Protein AF-A0A821IVZ1-F1 (afdb_monomer)

Sequence (179 aa):
YGRLHLAGSRVIICALIRDRETQVPRIRRQIEEITRLFADYVIVIVENDSRDRTRQELISWAQDEKVAGRIHVIGCGHIVNDDRPCNLSMAPTAPNHRPDMSRIEKMVILRNIYMEYIEHNSQLANFDYVIVQDFDLRTYTYTDGLLSTGFHFDNDPTVDAICANGMNYDLFFGSTKYF

Mean predicted aligned error: 5.26 Å

pLDDT: mean 89.34, std 9.14, range [59.16, 98.62]

Organism: NCBI:txid392032

Solvent-accessible surface area (backbone atoms only — not comparable to full-atom values): 10530 Å² total; per-residue (Å²): 108,16,50,58,51,39,32,67,29,29,37,35,39,37,27,46,40,58,64,40,42,93,46,47,72,58,50,51,55,56,49,61,58,55,50,70,54,32,64,39,64,38,37,40,34,35,45,58,54,41,86,55,59,28,61,53,56,52,38,55,52,28,62,33,83,93,41,51,88,33,43,40,41,37,58,38,76,96,47,72,52,54,77,66,87,46,70,68,84,68,82,77,81,67,89,66,90,61,95,46,69,70,60,53,52,51,51,51,56,54,53,44,54,57,50,54,51,45,75,73,30,77,89,54,69,80,50,74,44,76,45,83,51,61,68,79,63,98,72,81,80,62,60,69,64,60,30,46,52,27,36,53,50,75,74,33,87,83,58,88,79,86,87,82,73,48,77,46,75,40,82,89,76,76,43,76,45,77,88

Nearest PDB structures (foldseek):
  6yv9-assembly1_A  TM=6.910E-01  e=1.505E-02  Pyrobaculum calidifontis JCM 11548
  3kia-assembly1_C  TM=6.333E-01  e=4.277E-01  synthetic construct
  3zr4-assembly2_C  TM=4.515E-01  e=7.157E-01  Thermotoga maritima
  3kia-assembly1_A  TM=2.742E-01  e=2.396E-01  synthetic construct
  7spa-assembly1_A  TM=5.227E-01  e=4.340E+00  Paramecium bursaria Chlorella virus CZ-2

InterPro domains:
  IPR021047 Mannosyltransferase 1, CMT1 [PF11735] (10-147)

Radius of gyration: 16.94 Å; Cα contacts (8 Å, |Δi|>4): 256; chains: 1; bounding box: 41×38×43 Å

Foldseek 3Di:
DLLVLQQAFEEEEEAEDAQQQVLLVVLLVQVVVLQNSHPHAAYEYEYDQHPDCNLVSLLVSCCPPVCPPRYFYDNADPDTSDNDGRDPVQDDDDPPPDDDPSVVVVVVVRRVRVVVVLVPDPVNVPGDYYHYDYSVDPD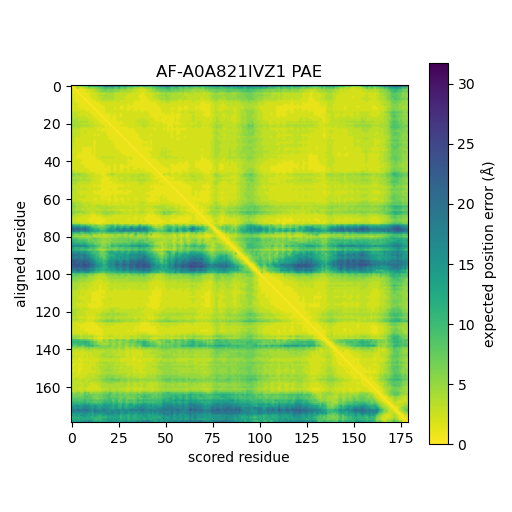HDPSVVVSNVSVVCVVDVPDPDDDDWDWDQDPVVRDIDID

Structure (mmCIF, N/CA/C/O backbone):
data_AF-A0A821IVZ1-F1
#
_entry.id   AF-A0A821IVZ1-F1
#
loop_
_atom_site.group_PDB
_atom_site.id
_atom_site.type_symbol
_atom_site.label_atom_id
_atom_site.label_alt_id
_atom_site.label_comp_id
_atom_site.label_asym_id
_atom_site.label_entity_id
_atom_site.label_seq_id
_atom_site.pdbx_PDB_ins_code
_atom_site.Cartn_x
_atom_site.Cartn_y
_atom_site.Cartn_z
_atom_site.occupancy
_atom_site.B_iso_or_equiv
_atom_site.auth_seq_id
_atom_site.auth_comp_id
_atom_site.auth_asym_id
_atom_site.auth_atom_id
_atom_site.pdbx_PDB_model_num
ATOM 1 N N . TYR A 1 1 ? -21.304 -7.588 12.144 1.00 69.75 1 TYR A N 1
ATOM 2 C CA . TYR A 1 1 ? -20.185 -7.696 13.095 1.00 69.75 1 TYR A CA 1
ATOM 3 C C . TYR A 1 1 ? -18.864 -7.371 12.405 1.00 69.75 1 TYR A C 1
ATOM 5 O O . TYR A 1 1 ? -18.449 -6.231 12.537 1.00 69.75 1 TYR A O 1
ATOM 13 N N . GLY A 1 2 ? -18.319 -8.216 11.516 1.00 85.75 2 GLY A N 1
ATOM 14 C CA . GLY A 1 2 ? -17.025 -7.946 10.852 1.00 85.75 2 GLY A CA 1
ATOM 15 C C . GLY A 1 2 ? -16.864 -6.601 10.124 1.00 85.75 2 GLY A C 1
ATOM 16 O O . GLY A 1 2 ? -15.864 -5.919 10.315 1.00 85.75 2 GLY A O 1
ATOM 17 N N . ARG A 1 3 ? -17.881 -6.155 9.366 1.00 90.00 3 ARG A N 1
ATOM 18 C CA . ARG A 1 3 ? -17.834 -4.840 8.692 1.00 90.00 3 ARG A CA 1
ATOM 19 C C . ARG A 1 3 ? -17.714 -3.669 9.669 1.00 90.00 3 ARG A C 1
ATOM 21 O O . ARG A 1 3 ? -17.032 -2.707 9.359 1.00 90.00 3 ARG A O 1
ATOM 28 N N . LEU A 1 4 ? -18.407 -3.737 10.811 1.00 92.19 4 LEU A N 1
ATOM 29 C CA . LEU A 1 4 ? -18.372 -2.679 11.828 1.00 92.19 4 LEU A CA 1
ATOM 30 C C . LEU A 1 4 ? -17.015 -2.652 12.530 1.00 92.19 4 LEU A C 1
ATOM 32 O O . LEU A 1 4 ? -16.487 -1.574 12.768 1.00 92.19 4 LEU A O 1
ATOM 36 N N . HIS A 1 5 ? -16.454 -3.835 12.797 1.00 94.19 5 HIS A N 1
ATOM 37 C CA . HIS A 1 5 ? -15.119 -3.990 13.366 1.00 94.19 5 HIS A CA 1
ATOM 38 C C . HIS A 1 5 ? -14.056 -3.303 12.502 1.00 94.19 5 HIS A C 1
ATOM 40 O O . HIS A 1 5 ? -13.400 -2.367 12.956 1.00 94.19 5 HIS A O 1
ATOM 46 N N . LEU A 1 6 ? -13.959 -3.675 11.219 1.00 94.94 6 LEU A N 1
ATOM 47 C CA . LEU A 1 6 ? -12.990 -3.041 10.320 1.00 94.94 6 LEU A CA 1
ATOM 48 C C . LEU A 1 6 ? -13.303 -1.566 10.051 1.00 94.94 6 LEU A C 1
ATOM 50 O O . LEU A 1 6 ? -12.375 -0.769 9.989 1.00 94.94 6 LEU A O 1
ATOM 54 N N . ALA A 1 7 ? -14.575 -1.168 9.975 1.00 95.00 7 ALA A N 1
ATOM 55 C CA . ALA A 1 7 ? -14.923 0.245 9.814 1.00 95.00 7 ALA A CA 1
ATOM 56 C C . ALA A 1 7 ? -14.467 1.126 10.986 1.00 95.00 7 ALA A C 1
ATOM 58 O O . ALA A 1 7 ? -14.144 2.292 10.779 1.00 95.00 7 ALA A O 1
ATOM 59 N N . GLY A 1 8 ? -14.418 0.577 12.203 1.00 96.06 8 GLY A N 1
ATOM 60 C CA . GLY A 1 8 ? -13.883 1.255 13.385 1.00 96.06 8 GLY A CA 1
ATOM 61 C C . GLY A 1 8 ? -12.361 1.173 13.536 1.00 96.06 8 GLY A C 1
ATOM 62 O O . GLY A 1 8 ? -11.822 1.787 14.453 1.00 96.06 8 GLY A O 1
ATOM 63 N N . SER A 1 9 ? -11.675 0.426 12.669 1.00 97.31 9 SER A N 1
ATOM 64 C CA . SER A 1 9 ? -10.240 0.151 12.782 1.00 97.31 9 SER A CA 1
ATOM 65 C C . SER A 1 9 ? -9.394 1.180 12.033 1.00 97.31 9 SER A C 1
ATOM 67 O O . SER A 1 9 ? -9.844 1.802 11.066 1.00 97.31 9 SER A O 1
ATOM 69 N N . ARG A 1 10 ? -8.138 1.324 12.450 1.00 98.25 10 ARG A N 1
ATOM 70 C CA . ARG A 1 10 ? -7.104 2.130 11.796 1.00 98.25 10 ARG A CA 1
ATOM 71 C C . ARG A 1 10 ? -6.157 1.207 11.047 1.00 98.25 10 ARG A C 1
ATOM 73 O O . ARG A 1 10 ? -5.613 0.274 11.638 1.00 98.25 10 ARG A O 1
ATOM 80 N N . VAL A 1 11 ? -5.934 1.458 9.759 1.00 98.25 11 VAL A N 1
ATOM 81 C CA . VAL A 1 11 ? -5.169 0.530 8.903 1.00 98.25 11 VAL A CA 1
ATOM 82 C C . VAL A 1 11 ? -3.950 1.157 8.231 1.00 98.25 11 VAL A C 1
ATOM 84 O O . VAL A 1 11 ? -3.988 2.300 7.778 1.00 98.25 11 VAL A O 1
ATOM 87 N N . ILE A 1 12 ? -2.865 0.391 8.133 1.00 98.62 12 ILE A N 1
ATOM 88 C CA . ILE A 1 12 ? -1.713 0.730 7.292 1.00 98.62 12 ILE A CA 1
ATOM 89 C C . ILE A 1 12 ? -1.835 -0.060 5.992 1.00 98.62 12 ILE A C 1
ATOM 91 O O . ILE A 1 12 ? -1.873 -1.287 6.014 1.00 98.62 12 ILE A O 1
ATOM 95 N N . ILE A 1 13 ? -1.890 0.623 4.853 1.00 98.00 13 ILE A N 1
ATOM 96 C CA . ILE A 1 13 ? -1.893 -0.020 3.536 1.00 98.00 13 ILE A CA 1
ATOM 97 C C . ILE A 1 13 ? -0.462 -0.038 3.007 1.00 98.00 13 ILE A C 1
ATOM 99 O O . ILE A 1 13 ? 0.093 1.012 2.688 1.00 98.00 13 ILE A O 1
ATOM 103 N N . CYS A 1 14 ? 0.121 -1.225 2.894 1.00 97.81 14 CYS A N 1
ATOM 104 C CA . CYS A 1 14 ? 1.466 -1.441 2.379 1.00 97.81 14 CYS A CA 1
ATOM 105 C C . CYS A 1 14 ? 1.423 -1.872 0.918 1.00 97.81 14 CYS A C 1
ATOM 107 O O . CYS A 1 14 ? 0.690 -2.798 0.557 1.00 97.81 14 CYS A O 1
ATOM 109 N 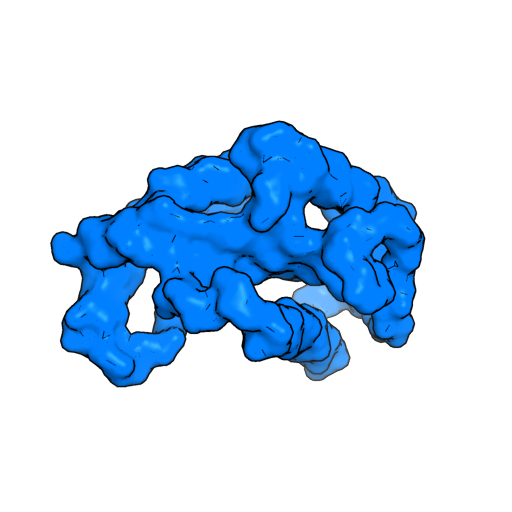N . ALA A 1 15 ? 2.253 -1.244 0.092 1.00 96.25 15 ALA A N 1
ATOM 110 C CA . ALA A 1 15 ? 2.321 -1.547 -1.326 1.00 96.25 15 ALA A CA 1
ATOM 111 C C . ALA A 1 15 ? 3.748 -1.515 -1.861 1.00 96.25 15 ALA A C 1
ATOM 113 O O . ALA A 1 15 ? 4.561 -0.673 -1.475 1.00 96.25 15 ALA A O 1
ATOM 114 N N . LEU A 1 16 ? 4.022 -2.397 -2.818 1.00 95.19 16 LEU A N 1
ATOM 115 C CA . LEU A 1 16 ? 5.196 -2.320 -3.678 1.00 95.19 16 LEU A CA 1
ATOM 116 C C . LEU A 1 16 ? 4.806 -1.778 -5.053 1.00 95.19 16 LEU A C 1
ATOM 118 O O . LEU A 1 16 ? 3.737 -2.103 -5.581 1.00 95.19 16 LEU A O 1
ATOM 122 N N . ILE A 1 17 ? 5.683 -0.982 -5.664 1.00 94.00 17 ILE A N 1
ATOM 123 C CA . ILE A 1 17 ? 5.464 -0.457 -7.015 1.00 94.00 17 ILE A CA 1
ATOM 124 C C . ILE A 1 17 ? 6.780 -0.233 -7.767 1.00 94.00 17 ILE A C 1
ATOM 126 O O . ILE A 1 17 ? 7.800 0.127 -7.182 1.00 94.00 17 ILE A O 1
ATOM 130 N N . ARG A 1 18 ? 6.754 -0.472 -9.083 1.00 92.44 18 ARG A N 1
ATOM 131 C CA . ARG A 1 18 ? 7.885 -0.257 -9.993 1.00 92.44 18 ARG A CA 1
ATOM 132 C C . ARG A 1 18 ? 7.423 -0.080 -11.434 1.00 92.44 18 ARG A C 1
ATOM 134 O O . ARG A 1 18 ? 6.715 -0.953 -11.935 1.00 92.44 18 ARG A O 1
ATOM 141 N N . ASP A 1 19 ? 7.895 0.960 -12.118 1.00 93.00 19 ASP A N 1
ATOM 142 C CA . ASP A 1 19 ? 7.659 1.178 -13.558 1.00 93.00 19 ASP A CA 1
ATOM 143 C C . ASP A 1 19 ? 6.150 1.181 -13.922 1.00 93.00 19 ASP A C 1
ATOM 145 O O . ASP A 1 19 ? 5.671 0.450 -14.803 1.00 93.00 19 ASP A O 1
ATOM 149 N N . ARG A 1 20 ? 5.361 1.942 -13.153 1.00 94.12 20 ARG A N 1
ATOM 150 C CA . ARG A 1 20 ? 3.895 2.032 -13.207 1.00 94.12 20 ARG A CA 1
ATOM 151 C C . ARG A 1 20 ? 3.359 3.463 -13.360 1.00 94.12 20 ARG A C 1
ATOM 153 O O . ARG A 1 20 ? 2.192 3.664 -13.031 1.00 94.12 20 ARG A O 1
ATOM 160 N N . GLU A 1 21 ? 4.109 4.417 -13.916 1.00 94.94 21 GLU A N 1
ATOM 161 C CA . GLU A 1 21 ? 3.717 5.841 -14.043 1.00 94.94 21 GLU A CA 1
ATOM 162 C C . GLU A 1 21 ? 2.264 6.001 -14.523 1.00 94.94 21 GLU A C 1
ATOM 164 O O . GLU A 1 21 ? 1.413 6.570 -13.844 1.00 94.94 21 GLU A O 1
ATOM 169 N N . THR A 1 22 ? 1.940 5.376 -15.656 1.00 94.44 22 THR A N 1
ATOM 170 C CA . THR A 1 22 ? 0.608 5.449 -16.286 1.00 94.44 22 THR A CA 1
ATOM 171 C C . THR A 1 22 ? -0.528 4.840 -15.456 1.00 94.44 22 THR A C 1
ATOM 173 O O . THR A 1 22 ? -1.702 5.074 -15.746 1.00 94.44 22 THR A O 1
ATOM 176 N N . GLN A 1 23 ? -0.214 4.035 -14.441 1.00 94.19 23 GLN A N 1
ATOM 177 C CA . GLN A 1 23 ? -1.196 3.361 -13.593 1.00 94.19 23 GLN A CA 1
ATOM 178 C C . GLN A 1 23 ? -1.438 4.093 -12.272 1.00 94.19 23 GLN A C 1
ATOM 180 O O . GLN A 1 23 ? -2.493 3.862 -11.674 1.00 94.19 23 GLN A O 1
ATOM 185 N N . VAL A 1 24 ? -0.536 4.987 -11.844 1.00 95.06 24 VAL A N 1
ATOM 186 C CA . VAL A 1 24 ? -0.649 5.721 -10.570 1.00 95.06 24 VAL A CA 1
ATOM 187 C C . VAL A 1 24 ? -2.008 6.425 -10.422 1.00 95.06 24 VAL A C 1
ATOM 189 O O . VAL A 1 24 ? -2.649 6.215 -9.393 1.00 95.06 24 VAL A O 1
ATOM 192 N N . PRO A 1 25 ? -2.568 7.123 -11.435 1.00 94.25 25 PRO A N 1
ATOM 193 C CA . PRO A 1 25 ? -3.888 7.752 -11.297 1.00 94.25 25 PRO A CA 1
ATOM 194 C C . PRO A 1 25 ? -5.037 6.760 -11.053 1.00 94.25 25 PRO A C 1
ATOM 196 O O . PRO A 1 25 ? -6.016 7.070 -10.371 1.00 94.25 25 PRO A O 1
ATOM 199 N N . ARG A 1 26 ? -4.955 5.548 -11.618 1.00 93.19 26 ARG A N 1
ATOM 200 C CA . ARG A 1 26 ? -5.954 4.494 -11.381 1.00 93.19 26 ARG A CA 1
ATOM 201 C C . ARG A 1 26 ? -5.807 3.920 -9.974 1.00 93.19 26 ARG A C 1
ATOM 203 O O . ARG A 1 26 ? -6.815 3.780 -9.291 1.00 93.19 26 ARG A O 1
ATOM 210 N N . ILE A 1 27 ? -4.574 3.617 -9.572 1.00 94.62 27 ILE A N 1
ATOM 211 C CA . ILE A 1 27 ? -4.236 3.100 -8.240 1.00 94.62 27 ILE A CA 1
ATOM 212 C C . ILE A 1 27 ? -4.713 4.081 -7.171 1.00 94.62 27 ILE A C 1
ATOM 214 O O . ILE A 1 27 ? -5.459 3.689 -6.282 1.00 94.62 27 ILE A O 1
ATOM 218 N N . ARG A 1 28 ? -4.386 5.368 -7.326 1.00 94.56 28 ARG A N 1
ATOM 219 C CA . ARG A 1 28 ? -4.837 6.454 -6.455 1.00 94.56 28 ARG A CA 1
ATOM 220 C C . ARG A 1 28 ? -6.345 6.407 -6.209 1.00 94.56 28 ARG A C 1
ATOM 222 O O . ARG A 1 28 ? -6.766 6.343 -5.061 1.00 94.56 28 ARG A O 1
ATOM 229 N N . ARG A 1 29 ? -7.156 6.381 -7.274 1.00 93.25 29 ARG A N 1
ATOM 230 C CA . ARG A 1 29 ? -8.626 6.333 -7.149 1.00 93.25 29 ARG A CA 1
ATOM 231 C C . ARG A 1 29 ? -9.105 5.102 -6.381 1.00 93.25 29 ARG A C 1
ATOM 233 O O . ARG A 1 29 ? -9.917 5.234 -5.477 1.00 93.25 29 ARG A O 1
ATOM 240 N N . GLN A 1 30 ? -8.577 3.928 -6.720 1.00 93.06 30 GLN A N 1
ATOM 241 C CA . GLN A 1 30 ? -8.956 2.673 -6.070 1.00 93.06 30 GLN A CA 1
ATOM 242 C C . GLN A 1 30 ? -8.594 2.663 -4.579 1.00 93.06 30 GLN A C 1
ATOM 244 O O . GLN A 1 30 ? -9.394 2.241 -3.749 1.00 93.06 30 GLN A O 1
ATOM 249 N N . ILE A 1 31 ? -7.396 3.126 -4.230 1.00 94.75 31 ILE A N 1
ATOM 250 C CA . ILE A 1 31 ? -6.930 3.131 -2.843 1.00 94.75 31 ILE A CA 1
ATOM 251 C C . ILE A 1 31 ? -7.674 4.185 -2.025 1.00 94.75 31 ILE A C 1
ATOM 253 O O . ILE A 1 31 ? -8.093 3.881 -0.915 1.00 94.75 31 ILE A O 1
ATOM 257 N N . GLU A 1 32 ? -7.937 5.372 -2.575 1.00 94.12 32 GLU A N 1
ATOM 258 C CA . GLU A 1 32 ? -8.756 6.392 -1.904 1.00 94.12 32 GLU A CA 1
ATOM 259 C C . GLU A 1 32 ? -10.210 5.941 -1.663 1.00 94.12 32 GLU A C 1
ATOM 261 O O . GLU A 1 32 ? -10.853 6.418 -0.730 1.00 94.12 32 GLU A O 1
ATOM 266 N N . GLU A 1 33 ? -10.760 5.039 -2.481 1.00 94.06 33 GLU A N 1
ATOM 267 C CA . GLU A 1 33 ? -12.063 4.414 -2.210 1.00 94.06 33 GLU A CA 1
ATOM 268 C C . GLU A 1 33 ? -11.981 3.410 -1.056 1.00 94.06 33 GLU A C 1
ATOM 270 O O . GLU A 1 33 ? -12.864 3.386 -0.199 1.00 94.06 33 GLU A O 1
ATOM 275 N N . ILE A 1 34 ? -10.910 2.615 -1.007 1.00 95.00 34 ILE A N 1
ATOM 276 C CA . ILE A 1 34 ? -10.676 1.623 0.049 1.00 95.00 34 ILE A CA 1
ATOM 277 C C . ILE A 1 34 ? -10.429 2.305 1.398 1.00 95.00 34 ILE A C 1
ATOM 279 O O . ILE A 1 34 ? -10.974 1.865 2.407 1.00 95.00 34 ILE A O 1
ATOM 283 N N . THR A 1 35 ? -9.656 3.391 1.444 1.00 96.06 35 THR A N 1
ATOM 284 C CA . THR A 1 35 ? -9.319 4.068 2.708 1.00 96.06 35 THR A CA 1
ATOM 285 C C . THR A 1 35 ? -10.533 4.674 3.407 1.00 96.06 35 THR A C 1
ATOM 287 O O . THR A 1 35 ? -10.553 4.754 4.631 1.00 96.06 35 THR A O 1
ATOM 290 N N . ARG A 1 36 ? -11.586 5.031 2.660 1.00 95.94 36 ARG A N 1
ATOM 291 C CA . ARG A 1 36 ? -12.861 5.530 3.214 1.00 95.94 36 ARG A CA 1
ATOM 292 C C . ARG A 1 36 ? -13.643 4.484 4.004 1.00 95.94 36 ARG A C 1
ATOM 294 O O . ARG A 1 36 ? -14.648 4.825 4.620 1.00 95.94 36 ARG A O 1
ATOM 301 N N . LEU A 1 37 ? -13.232 3.221 3.941 1.00 96.56 37 LEU A N 1
ATOM 302 C CA . LEU A 1 37 ? -13.892 2.128 4.643 1.00 96.56 37 LEU A CA 1
ATOM 303 C C . LEU A 1 37 ? -13.434 1.986 6.098 1.00 96.56 37 LEU A C 1
ATOM 305 O O . LEU A 1 37 ? -14.016 1.166 6.795 1.00 96.56 37 LEU A O 1
ATOM 309 N N . PHE A 1 38 ? -12.420 2.740 6.532 1.00 97.62 38 PHE A N 1
ATOM 310 C CA . PHE A 1 38 ? -11.760 2.615 7.836 1.00 97.62 38 PHE A CA 1
ATOM 311 C C . PHE A 1 38 ? -11.840 3.926 8.627 1.00 97.62 38 PHE A C 1
ATOM 313 O O . PHE A 1 38 ? -12.056 4.995 8.051 1.00 97.62 38 PHE A O 1
ATOM 320 N N . ALA A 1 39 ? -11.641 3.856 9.945 1.00 97.44 39 ALA A N 1
ATOM 321 C CA . ALA A 1 39 ? -11.694 5.026 10.821 1.00 97.44 39 ALA A CA 1
ATOM 322 C C . ALA A 1 39 ? -10.489 5.956 10.619 1.00 97.44 39 ALA A C 1
ATOM 324 O O . ALA A 1 39 ? -10.623 7.177 10.693 1.00 97.44 39 ALA A O 1
ATOM 325 N N . ASP A 1 40 ? -9.319 5.375 10.351 1.00 97.81 40 ASP A N 1
ATOM 326 C CA . ASP A 1 40 ? -8.104 6.102 9.998 1.00 97.81 40 ASP A CA 1
ATOM 327 C C . ASP A 1 40 ? -7.217 5.254 9.083 1.00 97.81 40 ASP A C 1
ATOM 329 O O . ASP A 1 40 ? -7.334 4.025 9.037 1.00 97.81 40 ASP A O 1
ATOM 333 N N . TYR A 1 41 ? -6.315 5.907 8.355 1.00 98.25 41 TYR A N 1
ATOM 334 C CA . TYR A 1 41 ? -5.407 5.216 7.449 1.00 98.25 41 TYR A CA 1
ATOM 335 C C . TYR A 1 41 ? -4.076 5.942 7.250 1.00 98.25 41 TYR A C 1
ATOM 337 O O . TYR A 1 41 ? -4.007 7.177 7.235 1.00 98.25 41 TYR A O 1
ATOM 345 N N . VAL A 1 42 ? -3.043 5.144 6.984 1.00 98.38 42 VAL A N 1
ATOM 346 C CA . VAL A 1 42 ? -1.776 5.570 6.378 1.00 98.38 42 VAL A CA 1
ATOM 347 C C . VAL A 1 42 ? -1.438 4.611 5.240 1.00 98.38 42 VAL A C 1
ATOM 349 O O . VAL A 1 42 ? -1.709 3.416 5.317 1.00 98.38 42 VAL A O 1
ATOM 352 N N . ILE A 1 43 ? -0.853 5.127 4.166 1.00 98.31 43 ILE A N 1
ATOM 353 C CA . ILE A 1 43 ? -0.390 4.343 3.023 1.00 98.31 43 ILE A CA 1
ATOM 354 C C . ILE A 1 43 ? 1.140 4.378 3.018 1.00 98.31 43 ILE A C 1
ATOM 356 O O . ILE A 1 43 ? 1.731 5.453 2.953 1.00 98.31 43 ILE A O 1
ATOM 360 N N . VAL A 1 44 ? 1.784 3.215 3.061 1.00 97.88 44 VAL A N 1
ATOM 361 C CA . VAL A 1 44 ? 3.242 3.063 2.970 1.00 97.88 44 VAL A CA 1
ATOM 362 C C . VAL A 1 44 ? 3.580 2.377 1.651 1.00 97.88 44 VAL A C 1
ATOM 364 O O . VAL A 1 44 ? 3.188 1.237 1.403 1.00 97.88 44 VAL A O 1
ATOM 367 N N . ILE A 1 45 ? 4.303 3.079 0.784 1.00 97.00 45 ILE A N 1
ATOM 368 C CA . ILE A 1 45 ? 4.609 2.630 -0.575 1.00 97.00 45 ILE A CA 1
ATOM 369 C C . ILE A 1 45 ? 6.117 2.487 -0.706 1.00 97.00 45 ILE A C 1
ATOM 371 O O . ILE A 1 45 ? 6.841 3.477 -0.632 1.00 97.00 45 ILE A O 1
ATOM 375 N N . VAL A 1 46 ? 6.595 1.272 -0.947 1.00 95.56 46 VAL A N 1
ATOM 376 C CA . VAL A 1 46 ? 7.987 1.040 -1.341 1.00 95.56 46 VAL A CA 1
ATOM 377 C C . VAL A 1 46 ? 8.056 1.121 -2.859 1.00 95.56 46 VAL A C 1
ATOM 379 O O . VAL A 1 46 ? 7.535 0.263 -3.578 1.00 95.56 46 VAL A O 1
ATOM 382 N N . GLU A 1 47 ? 8.705 2.169 -3.349 1.00 93.62 47 GLU A N 1
ATOM 383 C CA . GLU A 1 47 ? 9.031 2.309 -4.762 1.00 93.62 47 GLU A CA 1
ATOM 384 C C . GLU A 1 47 ? 10.388 1.634 -5.033 1.00 93.62 47 GLU A C 1
ATOM 386 O O . GLU A 1 47 ? 11.327 1.781 -4.254 1.00 93.62 47 GLU A O 1
ATOM 391 N N . ASN A 1 48 ? 10.466 0.820 -6.089 1.00 91.00 48 ASN A N 1
ATOM 392 C CA . ASN A 1 48 ? 11.589 -0.084 -6.354 1.00 91.00 48 ASN A CA 1
ATOM 393 C C . ASN A 1 48 ? 12.274 0.205 -7.696 1.00 91.00 48 ASN A C 1
ATOM 395 O O . ASN A 1 48 ? 12.021 -0.488 -8.688 1.00 91.00 48 ASN A O 1
ATOM 399 N N . ASP A 1 49 ? 13.209 1.152 -7.702 1.00 90.12 49 ASP A N 1
ATOM 400 C CA . ASP A 1 49 ? 14.113 1.422 -8.828 1.00 90.12 49 ASP A CA 1
ATOM 401 C C . ASP A 1 49 ? 13.385 1.659 -10.162 1.00 90.12 49 ASP A C 1
ATOM 403 O O . ASP A 1 49 ? 13.782 1.122 -11.209 1.00 90.12 49 ASP A O 1
ATOM 407 N N . SER A 1 50 ? 12.293 2.425 -10.126 1.00 90.44 50 SER A N 1
ATOM 408 C CA . SER A 1 50 ? 11.552 2.814 -11.324 1.00 90.44 50 SER A CA 1
ATOM 409 C C . SER A 1 50 ? 12.420 3.679 -12.235 1.00 90.44 50 SER A C 1
ATOM 411 O O . SER A 1 50 ? 13.179 4.542 -11.793 1.00 90.44 50 SER A O 1
ATOM 413 N N . ARG A 1 51 ? 12.295 3.435 -13.536 1.00 90.94 51 ARG A N 1
ATOM 414 C CA . ARG A 1 51 ? 12.985 4.144 -14.619 1.00 90.94 51 ARG A CA 1
ATOM 415 C C . ARG A 1 51 ? 12.066 5.111 -15.365 1.00 90.94 51 ARG A C 1
ATOM 417 O O . ARG A 1 51 ? 12.547 5.874 -16.199 1.00 90.94 51 ARG A O 1
ATOM 424 N N . ASP A 1 52 ? 10.765 5.043 -15.102 1.00 92.69 52 ASP A N 1
ATOM 425 C CA . ASP A 1 52 ? 9.755 6.002 -15.551 1.00 92.69 52 ASP A CA 1
ATOM 426 C C . ASP A 1 52 ? 9.460 7.040 -14.448 1.00 92.69 52 ASP A C 1
ATOM 428 O O . ASP A 1 52 ? 10.169 7.103 -13.439 1.00 92.69 52 ASP A O 1
ATOM 432 N N . ARG A 1 53 ? 8.415 7.864 -14.611 1.00 94.31 53 ARG A N 1
ATOM 433 C CA . ARG A 1 53 ? 8.077 8.897 -13.615 1.00 94.31 53 ARG A CA 1
ATOM 434 C C . ARG A 1 53 ? 7.240 8.391 -12.436 1.00 94.31 53 ARG A C 1
ATOM 436 O O . ARG A 1 53 ? 6.623 9.195 -11.742 1.00 94.31 53 ARG A O 1
ATOM 443 N N . THR A 1 54 ? 7.202 7.076 -12.182 1.00 94.44 54 THR A N 1
ATOM 444 C CA . THR A 1 54 ? 6.415 6.485 -11.079 1.00 94.44 54 THR A CA 1
ATOM 445 C C . THR A 1 54 ? 6.670 7.192 -9.757 1.00 94.44 54 THR A C 1
ATOM 447 O O . THR A 1 54 ? 5.721 7.562 -9.072 1.00 94.44 54 THR A O 1
ATOM 450 N N . ARG A 1 55 ? 7.940 7.412 -9.403 1.00 93.81 55 ARG A N 1
ATOM 451 C CA . ARG A 1 55 ? 8.300 8.044 -8.134 1.00 93.81 55 ARG A CA 1
ATOM 452 C C . ARG A 1 55 ? 7.739 9.458 -8.032 1.00 93.81 55 ARG A C 1
ATOM 454 O O . ARG A 1 55 ? 7.094 9.779 -7.042 1.00 93.81 55 ARG A O 1
ATOM 461 N N . GLN A 1 56 ? 7.937 10.275 -9.062 1.00 94.12 56 GLN A N 1
ATOM 462 C CA . GLN A 1 56 ? 7.464 11.658 -9.096 1.00 94.12 56 GLN A CA 1
ATOM 463 C C . GLN A 1 56 ? 5.938 11.730 -8.971 1.00 94.12 56 GLN A C 1
ATOM 465 O O . GLN A 1 56 ? 5.430 12.546 -8.206 1.00 94.12 56 GLN A O 1
ATOM 470 N N . GLU A 1 57 ? 5.209 10.840 -9.649 1.00 95.88 57 GLU A N 1
ATOM 471 C CA . GLU A 1 57 ? 3.748 10.754 -9.535 1.00 95.88 57 GLU A CA 1
ATOM 472 C C . GLU A 1 57 ? 3.300 10.367 -8.113 1.00 95.88 57 GLU A C 1
ATOM 474 O O . GLU A 1 57 ? 2.331 10.922 -7.594 1.00 95.88 57 GLU A O 1
ATOM 479 N N . LEU A 1 58 ? 4.018 9.458 -7.445 1.00 95.62 58 LEU A N 1
ATOM 480 C CA . LEU A 1 58 ? 3.734 9.081 -6.055 1.00 95.62 58 LEU A CA 1
ATOM 481 C C . LEU A 1 58 ? 4.027 10.222 -5.074 1.00 95.62 58 LEU A C 1
ATOM 483 O O . LEU A 1 58 ? 3.234 10.445 -4.162 1.00 95.62 58 LEU A O 1
ATOM 487 N N . ILE A 1 59 ? 5.128 10.961 -5.260 1.00 94.94 59 ILE A N 1
ATOM 488 C CA . ILE A 1 59 ? 5.447 12.135 -4.431 1.00 94.94 59 ILE A CA 1
ATOM 489 C C . ILE A 1 59 ? 4.399 13.227 -4.630 1.00 94.94 59 ILE A C 1
ATOM 491 O O . ILE A 1 59 ? 3.894 13.776 -3.653 1.00 94.94 59 ILE A O 1
ATOM 495 N N . SER A 1 60 ? 4.017 13.499 -5.880 1.00 95.44 60 SER A N 1
ATOM 496 C CA . SER A 1 60 ? 2.950 14.452 -6.185 1.00 95.44 60 SER A CA 1
ATOM 497 C C . SER A 1 60 ? 1.632 14.042 -5.526 1.00 95.44 60 SER A C 1
ATOM 499 O O . SER A 1 60 ? 0.950 14.885 -4.947 1.00 95.44 60 SER A O 1
ATOM 501 N N . TRP A 1 61 ? 1.297 12.748 -5.537 1.00 96.81 61 TRP A N 1
ATOM 502 C CA . TRP A 1 61 ? 0.132 12.239 -4.817 1.00 96.81 61 TRP A CA 1
ATOM 503 C C . TRP A 1 61 ? 0.259 12.427 -3.299 1.00 96.81 61 TRP A C 1
ATOM 505 O O . TRP A 1 61 ? -0.690 12.891 -2.674 1.00 96.81 61 TRP A O 1
ATOM 515 N N . ALA A 1 62 ? 1.418 12.141 -2.705 1.00 96.31 62 ALA A N 1
ATOM 516 C CA . ALA A 1 62 ? 1.652 12.314 -1.270 1.00 96.31 62 ALA A CA 1
ATOM 517 C C . ALA A 1 62 ? 1.588 13.779 -0.797 1.00 96.31 62 ALA A C 1
ATOM 519 O O . ALA A 1 62 ? 1.355 14.035 0.386 1.00 96.31 62 ALA A O 1
ATOM 520 N N . GLN A 1 63 ? 1.787 14.731 -1.710 1.00 95.00 63 GLN A N 1
ATOM 521 C CA . GLN A 1 63 ? 1.697 16.173 -1.464 1.00 95.00 63 GLN A CA 1
ATOM 522 C C . GLN A 1 63 ? 0.293 16.750 -1.694 1.00 95.00 63 GLN A C 1
ATOM 524 O O . GLN A 1 63 ? 0.062 17.914 -1.370 1.00 95.00 63 GLN A O 1
ATOM 529 N N . ASP A 1 64 ? -0.646 15.974 -2.244 1.00 95.56 64 ASP A N 1
ATOM 530 C CA . ASP A 1 64 ? -2.020 16.429 -2.449 1.00 95.56 64 ASP A CA 1
ATOM 531 C C . ASP A 1 64 ? -2.674 16.768 -1.103 1.00 95.56 64 ASP A C 1
ATOM 533 O O . ASP A 1 64 ? -2.675 15.960 -0.172 1.00 95.56 64 ASP A O 1
ATOM 537 N N . GLU A 1 65 ? -3.258 17.963 -1.006 1.00 94.00 65 GLU A N 1
ATOM 538 C CA . GLU A 1 65 ? -3.821 18.517 0.231 1.00 94.00 65 GLU A CA 1
ATOM 539 C C . GLU A 1 65 ? -4.816 17.578 0.931 1.00 94.00 65 GLU A C 1
ATOM 541 O O . GLU A 1 65 ? -4.932 17.599 2.156 1.00 94.00 65 GLU A O 1
ATOM 546 N N . LYS A 1 66 ? -5.522 16.721 0.180 1.00 92.44 66 LYS A N 1
ATOM 547 C CA . LYS A 1 66 ? -6.526 15.795 0.733 1.00 92.44 66 LYS A CA 1
ATOM 548 C C . LYS A 1 66 ? -5.918 14.612 1.485 1.00 92.44 66 LYS A C 1
ATOM 550 O O . LYS A 1 66 ? -6.615 13.982 2.281 1.00 92.44 66 LYS A O 1
ATOM 555 N N . VAL A 1 67 ? -4.663 14.277 1.197 1.00 94.19 67 VAL A N 1
ATOM 556 C CA . VAL A 1 67 ? -3.962 13.094 1.726 1.00 94.19 67 VAL A CA 1
ATOM 557 C C . VAL A 1 67 ? -2.586 13.437 2.303 1.00 94.19 67 VAL A C 1
ATOM 559 O O . VAL A 1 67 ? -1.851 12.536 2.706 1.00 94.19 67 VAL A O 1
ATOM 562 N N . ALA A 1 68 ? -2.235 14.723 2.366 1.00 91.88 68 ALA A N 1
ATOM 563 C CA . ALA A 1 68 ? -0.969 15.200 2.899 1.00 91.88 68 ALA A CA 1
ATOM 564 C C . ALA A 1 68 ? -0.719 14.641 4.310 1.00 91.88 68 ALA A C 1
ATOM 566 O O 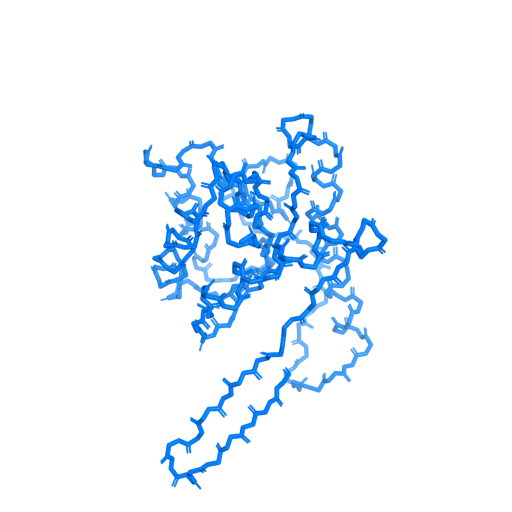. ALA A 1 68 ? -1.580 14.700 5.190 1.00 91.88 68 ALA A O 1
ATOM 567 N N . GLY A 1 69 ? 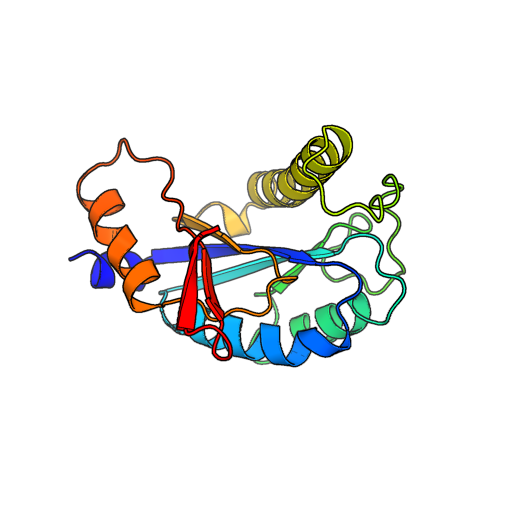0.463 14.054 4.508 1.00 93.44 69 GLY A N 1
ATOM 568 C CA . GLY A 1 69 ? 0.840 13.387 5.761 1.00 93.44 69 GLY A CA 1
ATOM 569 C C . GLY A 1 69 ? 0.255 11.982 5.959 1.00 93.44 69 GLY A C 1
ATOM 570 O O . GLY A 1 69 ? 0.518 11.371 6.988 1.00 93.44 69 GLY A O 1
ATOM 571 N N . ARG A 1 70 ? -0.513 11.450 4.997 1.00 96.69 70 ARG A N 1
ATOM 572 C CA . ARG A 1 70 ? -1.079 10.087 5.046 1.00 96.69 70 ARG A CA 1
ATOM 573 C C . ARG A 1 70 ? -0.399 9.105 4.102 1.00 96.69 70 ARG A C 1
ATOM 575 O O . ARG A 1 70 ? -0.705 7.919 4.155 1.00 96.69 70 ARG A O 1
ATOM 582 N N . ILE A 1 71 ? 0.485 9.578 3.225 1.00 97.44 71 ILE A N 1
ATOM 583 C CA . ILE A 1 71 ? 1.193 8.749 2.246 1.00 97.44 71 ILE A CA 1
ATOM 584 C C . ILE A 1 71 ? 2.691 8.869 2.484 1.00 97.44 71 ILE A C 1
ATOM 586 O O . ILE A 1 71 ? 3.248 9.968 2.462 1.00 97.44 71 ILE A O 1
ATOM 590 N N . HIS A 1 72 ? 3.332 7.726 2.706 1.00 96.62 72 HIS A N 1
ATOM 591 C CA . HIS A 1 72 ? 4.760 7.583 2.939 1.00 96.62 72 HIS A CA 1
ATOM 592 C C . HIS A 1 72 ? 5.373 6.778 1.792 1.00 96.62 72 HIS A C 1
ATOM 594 O O . HIS A 1 72 ? 5.305 5.550 1.763 1.00 96.62 72 HIS A O 1
ATOM 600 N N . VAL A 1 73 ? 5.975 7.475 0.835 1.00 95.62 73 VAL A N 1
ATOM 601 C CA . VAL A 1 73 ? 6.754 6.880 -0.250 1.00 95.62 73 VAL A CA 1
ATOM 602 C C . VAL A 1 73 ? 8.185 6.689 0.244 1.00 95.62 73 VAL A C 1
ATOM 604 O O . VAL A 1 73 ? 8.880 7.652 0.573 1.00 95.62 73 VAL A O 1
ATOM 607 N N . ILE A 1 74 ? 8.616 5.434 0.317 1.00 93.62 74 ILE A N 1
ATOM 608 C CA . ILE A 1 74 ? 9.909 5.002 0.851 1.00 93.62 74 ILE A CA 1
ATOM 609 C C . ILE A 1 74 ? 10.633 4.095 -0.157 1.00 93.62 74 ILE A C 1
ATOM 611 O O . ILE A 1 74 ? 10.238 3.986 -1.319 1.00 93.62 74 ILE A O 1
ATOM 615 N N . GLY A 1 75 ? 11.721 3.466 0.288 1.00 82.75 75 GLY A N 1
ATOM 616 C CA . GLY A 1 75 ? 12.531 2.553 -0.516 1.00 82.75 75 GLY A CA 1
ATOM 617 C C . GLY A 1 75 ? 13.740 3.216 -1.158 1.00 82.75 75 GLY A C 1
ATOM 618 O O . GLY A 1 75 ? 14.578 2.525 -1.695 1.00 82.75 75 GLY A O 1
ATOM 619 N N . CYS A 1 76 ? 13.903 4.537 -1.107 1.00 76.00 76 CYS A N 1
ATOM 620 C CA . CYS A 1 76 ? 14.984 5.185 -1.849 1.00 76.00 76 CYS A CA 1
ATOM 621 C C . CYS A 1 76 ? 15.548 6.357 -1.054 1.00 76.00 76 CYS A C 1
ATOM 623 O O . CYS A 1 76 ? 15.046 7.476 -1.126 1.00 76.00 76 CYS A O 1
ATOM 625 N N . GLY A 1 77 ? 16.576 6.066 -0.254 1.00 65.44 77 GLY A N 1
ATOM 626 C CA . GLY A 1 77 ? 17.132 6.987 0.734 1.00 65.44 77 GLY A CA 1
ATOM 627 C C . GLY A 1 77 ? 16.472 6.866 2.112 1.00 65.44 77 GLY A C 1
ATOM 628 O O . GLY A 1 77 ? 15.578 6.055 2.331 1.00 65.44 77 GLY A O 1
ATOM 629 N N . HIS A 1 78 ? 16.943 7.682 3.056 1.00 66.81 78 HIS A N 1
ATOM 630 C CA . HIS A 1 78 ? 16.452 7.705 4.442 1.00 66.81 78 HIS A CA 1
ATOM 631 C C . HIS A 1 78 ? 15.298 8.694 4.662 1.00 66.81 78 HIS A C 1
ATOM 633 O O . HIS A 1 78 ? 14.807 8.832 5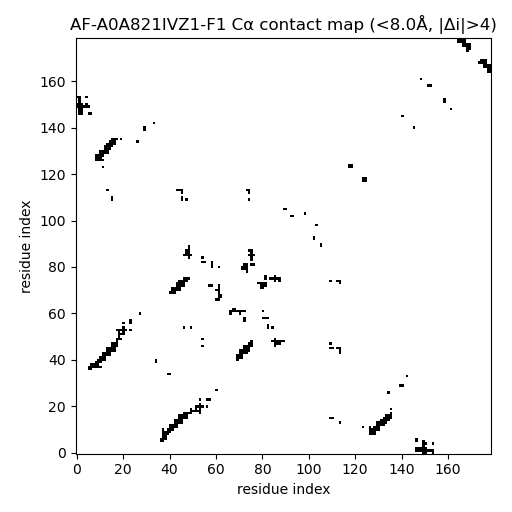.780 1.00 66.81 78 HIS A O 1
ATOM 639 N N . ILE A 1 79 ? 14.901 9.422 3.615 1.00 81.06 79 ILE A N 1
ATOM 640 C CA . ILE A 1 79 ? 13.911 10.493 3.690 1.00 81.06 79 ILE A CA 1
ATOM 641 C C . ILE A 1 79 ? 12.611 9.993 3.062 1.00 81.06 79 ILE A C 1
ATOM 643 O O . ILE A 1 79 ? 12.588 9.517 1.928 1.00 81.06 79 ILE A O 1
ATOM 647 N N . VAL A 1 80 ? 11.524 10.098 3.821 1.00 88.62 80 VAL A N 1
ATOM 648 C CA . VAL A 1 80 ? 10.170 9.793 3.351 1.00 88.62 80 VAL A CA 1
ATOM 649 C C . VAL A 1 80 ? 9.740 10.859 2.348 1.00 88.62 80 VAL A C 1
ATOM 651 O O . VAL A 1 80 ? 9.963 12.046 2.575 1.00 88.62 80 VAL A O 1
ATOM 654 N N . ASN A 1 81 ? 9.084 10.438 1.268 1.00 88.00 81 ASN A N 1
ATOM 655 C CA . ASN A 1 81 ? 8.582 11.310 0.205 1.00 88.00 81 ASN A CA 1
ATOM 656 C C . ASN A 1 81 ? 9.671 12.113 -0.531 1.00 88.00 81 ASN A C 1
ATOM 658 O O . ASN A 1 81 ? 9.434 13.222 -1.003 1.00 88.00 81 ASN A O 1
ATOM 662 N N . ASP A 1 82 ? 10.865 11.538 -0.638 1.00 85.81 82 ASP A N 1
ATOM 663 C CA . ASP A 1 82 ? 11.985 12.104 -1.385 1.00 85.81 82 ASP A CA 1
ATOM 664 C C . ASP A 1 82 ? 11.796 11.923 -2.900 1.00 85.81 82 ASP A C 1
ATOM 666 O O . ASP A 1 82 ? 11.508 10.816 -3.349 1.00 85.81 82 ASP A O 1
ATOM 670 N N . ASP A 1 83 ? 11.982 12.967 -3.704 1.00 83.00 83 ASP A N 1
ATOM 671 C CA . ASP A 1 83 ? 11.808 12.927 -5.163 1.00 83.00 83 ASP A CA 1
ATOM 672 C C . ASP A 1 83 ? 13.066 12.490 -5.934 1.00 83.00 83 ASP A C 1
ATOM 674 O O . ASP A 1 83 ? 13.016 12.307 -7.157 1.00 83.00 83 ASP A O 1
ATOM 678 N N . ARG A 1 84 ? 14.189 12.271 -5.238 1.00 83.69 84 ARG A N 1
ATOM 679 C CA . ARG A 1 84 ? 15.446 11.835 -5.855 1.00 83.69 84 ARG A CA 1
ATOM 680 C C . ARG A 1 84 ? 15.319 10.452 -6.504 1.00 83.69 84 ARG A C 1
ATOM 682 O O . ARG A 1 84 ? 14.568 9.609 -6.012 1.00 83.69 84 ARG A O 1
ATOM 689 N N . PRO A 1 85 ? 16.081 10.178 -7.584 1.00 74.44 85 PRO A N 1
ATOM 690 C CA . PRO A 1 85 ? 16.071 8.878 -8.246 1.00 74.44 85 PRO A CA 1
ATOM 691 C C . PRO A 1 85 ? 16.344 7.723 -7.284 1.00 74.44 85 PRO A C 1
ATOM 693 O O . PRO A 1 85 ? 17.233 7.803 -6.433 1.00 74.44 85 PRO A O 1
ATOM 696 N N . CYS A 1 86 ? 15.599 6.635 -7.465 1.00 78.94 86 CYS A N 1
ATOM 697 C CA . CYS A 1 86 ? 15.731 5.460 -6.628 1.00 78.94 86 CYS A CA 1
ATOM 698 C C . CYS A 1 86 ? 16.888 4.555 -7.030 1.00 78.94 86 CYS A C 1
ATOM 700 O O . CYS A 1 86 ? 17.088 4.287 -8.216 1.00 78.94 86 CYS A O 1
ATOM 702 N N . ASN A 1 87 ? 17.631 4.074 -6.030 1.00 83.06 87 ASN A N 1
ATOM 703 C CA . ASN A 1 87 ? 18.604 3.009 -6.216 1.00 83.06 87 ASN A CA 1
ATOM 704 C C . ASN A 1 87 ? 18.739 2.140 -4.955 1.00 83.06 87 ASN A C 1
ATOM 706 O O . ASN A 1 87 ? 19.594 2.379 -4.102 1.00 83.06 87 ASN A O 1
ATOM 710 N N . LEU A 1 88 ? 17.923 1.097 -4.877 1.00 83.81 88 LEU A N 1
ATOM 711 C CA . LEU A 1 88 ? 18.012 -0.002 -3.920 1.00 83.81 88 LEU A CA 1
ATOM 712 C C . LEU A 1 88 ? 19.082 -1.032 -4.300 1.00 83.81 88 LEU A C 1
ATOM 714 O O . LEU A 1 88 ? 19.327 -1.966 -3.541 1.00 83.81 88 LEU A O 1
ATOM 718 N N . SER A 1 89 ? 19.721 -0.879 -5.468 1.00 76.31 89 SER A N 1
ATOM 719 C CA . SER A 1 89 ? 20.750 -1.790 -5.986 1.00 76.31 89 SER A CA 1
ATOM 720 C C . SER A 1 89 ? 20.285 -3.250 -6.049 1.00 76.31 89 SER A C 1
ATOM 722 O O . SER A 1 89 ? 21.068 -4.179 -5.851 1.00 76.31 89 SER A O 1
ATOM 724 N N . MET A 1 90 ? 18.999 -3.472 -6.338 1.00 74.31 90 MET A N 1
ATOM 725 C CA . MET A 1 90 ? 18.445 -4.820 -6.443 1.00 74.31 90 MET A CA 1
ATOM 726 C C . MET A 1 90 ? 18.698 -5.451 -7.809 1.00 74.31 90 MET A C 1
ATOM 728 O O . MET A 1 90 ? 18.713 -4.784 -8.847 1.00 74.31 90 MET A O 1
ATOM 732 N N . ALA A 1 91 ? 18.790 -6.784 -7.818 1.00 69.38 91 ALA A N 1
ATOM 733 C CA . ALA A 1 91 ? 18.859 -7.548 -9.053 1.00 69.38 91 ALA A CA 1
ATOM 734 C C . ALA A 1 91 ? 17.672 -7.206 -9.986 1.00 69.38 91 ALA A C 1
ATOM 736 O O . ALA A 1 91 ? 16.523 -7.051 -9.529 1.00 69.38 91 ALA A O 1
ATOM 737 N N . PRO A 1 92 ? 17.920 -7.075 -11.303 1.00 67.75 92 PRO A N 1
ATOM 738 C CA . PRO A 1 92 ? 16.858 -6.845 -12.269 1.00 67.75 92 PRO A CA 1
ATOM 739 C C . PRO A 1 92 ? 15.855 -7.997 -12.225 1.00 67.75 92 PRO A C 1
ATOM 741 O O . PRO A 1 92 ? 16.213 -9.157 -12.036 1.00 67.75 92 PRO A O 1
ATOM 744 N N . THR A 1 93 ? 14.575 -7.667 -12.388 1.00 65.81 93 THR A N 1
ATOM 745 C CA . THR A 1 93 ? 13.525 -8.685 -12.445 1.00 65.81 93 THR A CA 1
ATOM 746 C C . THR A 1 93 ? 13.711 -9.505 -13.717 1.00 65.81 93 THR A C 1
ATOM 748 O O . THR A 1 93 ? 13.726 -8.941 -14.813 1.00 65.81 93 THR A O 1
ATOM 751 N N . ALA A 1 94 ? 13.873 -10.820 -13.574 1.00 63.84 94 ALA A N 1
ATOM 752 C CA . ALA A 1 94 ? 14.022 -11.704 -14.717 1.00 63.84 94 ALA A CA 1
ATOM 753 C C . ALA A 1 94 ? 12.742 -11.661 -15.593 1.00 63.84 94 ALA A C 1
ATOM 755 O O . ALA A 1 94 ? 11.632 -11.568 -15.061 1.00 63.84 94 ALA A O 1
ATOM 756 N N . PRO A 1 95 ? 12.858 -11.666 -16.935 1.00 59.16 95 PRO A N 1
ATOM 757 C CA . PRO A 1 95 ? 11.716 -11.484 -17.845 1.00 59.16 95 PRO A CA 1
ATOM 758 C C . PRO A 1 95 ? 10.734 -12.670 -17.840 1.00 59.16 95 PRO A C 1
ATOM 760 O O . PRO A 1 95 ? 9.556 -12.546 -18.188 1.00 59.16 95 PRO A O 1
ATOM 763 N N . ASN A 1 96 ? 11.212 -13.838 -17.430 1.00 61.53 96 ASN A N 1
ATOM 764 C CA . ASN A 1 96 ? 10.418 -15.022 -17.166 1.00 61.53 96 ASN A CA 1
ATOM 765 C C . ASN A 1 96 ? 9.606 -14.808 -15.881 1.00 61.53 96 ASN A C 1
ATOM 767 O O . ASN A 1 96 ? 10.133 -14.869 -14.781 1.00 61.53 96 ASN A O 1
ATOM 771 N N . HIS A 1 97 ? 8.291 -14.630 -16.025 1.00 62.16 97 HIS A N 1
ATOM 772 C CA . HIS A 1 97 ? 7.320 -14.483 -14.929 1.00 62.16 97 HIS A CA 1
ATOM 773 C C . HIS A 1 97 ? 7.107 -15.788 -14.130 1.00 62.16 97 HIS A C 1
ATOM 775 O O . HIS A 1 97 ? 6.018 -16.049 -13.621 1.00 62.16 97 HIS A O 1
ATOM 781 N N . ARG A 1 98 ? 8.118 -16.660 -14.075 1.00 66.81 98 ARG A N 1
ATOM 782 C CA . ARG A 1 98 ? 8.061 -17.889 -13.293 1.00 66.81 98 ARG A CA 1
ATOM 783 C C . ARG A 1 98 ? 8.430 -17.564 -11.846 1.00 66.81 98 ARG A C 1
ATOM 785 O O . ARG A 1 98 ? 9.287 -16.710 -11.628 1.00 66.81 98 ARG A O 1
ATOM 792 N N . PRO A 1 99 ? 7.800 -18.221 -10.865 1.00 67.25 99 PRO A N 1
ATOM 793 C CA . PRO A 1 99 ? 8.280 -18.159 -9.497 1.00 67.25 99 PRO A CA 1
ATOM 794 C C . PRO A 1 99 ? 9.686 -18.770 -9.462 1.00 67.25 99 PRO A C 1
ATOM 796 O O . PRO A 1 99 ? 9.856 -19.967 -9.685 1.00 67.25 99 PRO A O 1
ATOM 799 N N . ASP A 1 100 ? 10.691 -17.926 -9.252 1.00 80.50 100 ASP A N 1
ATOM 800 C CA . ASP A 1 100 ? 12.065 -18.316 -8.965 1.00 80.50 100 ASP A CA 1
ATOM 801 C C . ASP A 1 100 ? 12.455 -17.804 -7.568 1.00 80.50 100 ASP A C 1
ATOM 803 O O . ASP A 1 100 ? 11.805 -16.917 -7.001 1.00 80.50 100 ASP A O 1
ATOM 807 N N . MET A 1 101 ? 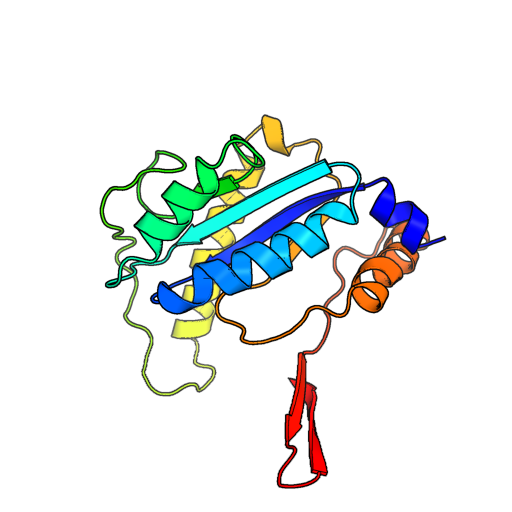13.486 -18.411 -6.978 1.00 82.88 101 MET A N 1
ATOM 808 C CA . MET A 1 101 ? 13.912 -18.060 -5.622 1.00 82.88 101 MET A CA 1
ATOM 809 C C . MET A 1 101 ? 14.391 -16.613 -5.527 1.00 82.88 101 MET A C 1
ATOM 811 O O . MET A 1 101 ? 14.055 -15.937 -4.563 1.00 82.88 101 MET A O 1
ATOM 815 N N . SER A 1 102 ? 15.087 -16.100 -6.543 1.00 82.44 102 SER A N 1
ATOM 816 C CA . SER A 1 102 ? 15.595 -14.725 -6.534 1.00 82.44 102 SER A CA 1
ATOM 817 C C . SER A 1 102 ? 14.472 -13.683 -6.562 1.00 82.44 102 SER A C 1
ATOM 819 O O . SER A 1 102 ? 14.584 -12.627 -5.939 1.00 82.44 102 SER A O 1
ATOM 821 N N . ARG A 1 103 ? 13.348 -13.964 -7.229 1.00 82.12 103 ARG A N 1
ATOM 822 C CA . ARG A 1 103 ? 12.140 -13.135 -7.206 1.00 82.12 103 ARG A CA 1
ATOM 823 C C . ARG A 1 103 ? 11.459 -13.209 -5.847 1.00 82.12 103 ARG A C 1
ATOM 825 O O . ARG A 1 103 ? 11.025 -12.168 -5.364 1.00 82.12 103 ARG A O 1
ATOM 832 N N . ILE A 1 104 ? 11.369 -14.387 -5.229 1.00 86.06 104 ILE A N 1
ATOM 833 C CA . ILE A 1 104 ? 10.828 -14.520 -3.866 1.00 86.06 104 ILE A CA 1
ATOM 834 C C . ILE A 1 104 ? 11.692 -13.721 -2.884 1.00 86.06 104 ILE A C 1
ATOM 836 O O . ILE A 1 104 ? 11.158 -12.883 -2.164 1.00 86.06 104 ILE A O 1
ATOM 840 N N . GLU A 1 105 ? 13.012 -13.904 -2.913 1.00 88.31 105 GLU A N 1
ATOM 841 C CA . GLU A 1 105 ? 13.978 -13.169 -2.086 1.00 88.31 105 GLU A CA 1
ATOM 842 C C . GLU A 1 105 ? 13.845 -11.658 -2.278 1.00 88.31 105 GLU A C 1
ATOM 844 O O . GLU A 1 105 ? 13.734 -10.914 -1.305 1.00 88.31 105 GLU A O 1
ATOM 849 N N . LYS A 1 106 ? 13.758 -11.198 -3.530 1.00 88.19 106 LYS A N 1
ATOM 850 C CA . LYS A 1 106 ? 13.524 -9.786 -3.843 1.00 88.19 106 LYS A CA 1
ATOM 851 C C . LYS A 1 106 ? 12.225 -9.268 -3.223 1.00 88.19 106 LYS A C 1
ATOM 853 O O . LYS A 1 106 ? 12.225 -8.182 -2.653 1.00 88.19 106 LYS A O 1
ATOM 858 N N . MET A 1 107 ? 11.126 -10.018 -3.317 1.00 90.31 107 MET A N 1
ATOM 859 C CA . MET A 1 107 ? 9.849 -9.619 -2.712 1.00 90.31 107 MET A CA 1
ATOM 860 C C . MET A 1 107 ? 9.915 -9.615 -1.180 1.00 90.31 107 MET A C 1
ATOM 862 O O . MET A 1 107 ? 9.324 -8.733 -0.566 1.00 90.31 107 MET A O 1
ATOM 866 N N . VAL A 1 108 ? 10.649 -10.544 -0.560 1.00 92.25 108 VAL A N 1
ATOM 867 C CA . VAL A 1 108 ? 10.885 -10.553 0.894 1.00 92.25 108 VAL A CA 1
ATOM 868 C C . VAL A 1 108 ? 11.655 -9.306 1.320 1.00 92.25 108 VAL A C 1
ATOM 870 O O . VAL A 1 108 ? 11.193 -8.590 2.203 1.00 92.25 108 VAL A O 1
ATOM 873 N N . ILE A 1 109 ? 12.771 -8.997 0.651 1.00 91.75 109 ILE A N 1
ATOM 874 C CA . ILE A 1 109 ? 13.579 -7.798 0.928 1.00 91.75 109 ILE A CA 1
ATOM 875 C C . ILE A 1 109 ? 12.709 -6.543 0.841 1.00 91.75 109 ILE A C 1
ATOM 877 O O . ILE A 1 109 ? 12.677 -5.737 1.763 1.00 91.75 109 ILE A O 1
ATOM 881 N N . LEU A 1 110 ? 11.952 -6.406 -0.246 1.00 92.69 110 LEU A N 1
ATOM 882 C CA . LEU A 1 110 ? 11.077 -5.259 -0.473 1.00 92.69 110 LEU A CA 1
ATOM 883 C C . LEU A 1 110 ? 9.999 -5.091 0.593 1.00 92.69 110 LEU A C 1
ATOM 885 O O . LEU A 1 110 ? 9.733 -3.972 1.024 1.00 92.69 110 LEU A O 1
ATOM 889 N N . ARG A 1 111 ? 9.359 -6.189 1.001 1.00 94.81 111 ARG A N 1
ATOM 890 C CA . ARG A 1 111 ? 8.309 -6.145 2.020 1.00 94.81 111 ARG A CA 1
ATOM 891 C C . ARG A 1 111 ? 8.883 -5.845 3.400 1.00 94.81 111 ARG A C 1
ATOM 893 O O . ARG A 1 111 ? 8.277 -5.084 4.146 1.00 94.81 111 ARG A O 1
ATOM 900 N N . ASN A 1 112 ? 10.082 -6.340 3.702 1.00 95.25 112 ASN A N 1
ATOM 901 C CA . ASN A 1 112 ? 10.769 -6.008 4.947 1.00 95.25 112 ASN A CA 1
ATOM 902 C C . ASN A 1 112 ? 11.082 -4.510 5.062 1.00 95.25 112 ASN A C 1
ATOM 904 O O . ASN A 1 112 ? 10.990 -3.983 6.162 1.00 95.25 112 ASN A O 1
ATOM 908 N N . ILE A 1 113 ? 11.329 -3.794 3.956 1.00 94.62 113 ILE A N 1
ATOM 909 C CA . ILE A 1 113 ? 11.560 -2.337 3.993 1.00 94.62 113 ILE A CA 1
ATOM 910 C C . ILE A 1 113 ? 10.386 -1.591 4.645 1.00 94.62 113 ILE A C 1
ATOM 912 O O . ILE A 1 113 ? 10.606 -0.757 5.523 1.00 94.62 113 ILE A O 1
ATOM 916 N N . TYR A 1 114 ? 9.137 -1.859 4.239 1.00 95.62 114 TYR A N 1
ATOM 917 C CA . TYR A 1 114 ? 8.004 -1.189 4.888 1.00 95.62 114 TYR A CA 1
ATOM 918 C C . TYR A 1 114 ? 7.742 -1.730 6.292 1.00 95.62 114 TYR A C 1
ATOM 920 O O . TYR A 1 114 ? 7.277 -0.967 7.132 1.00 95.62 114 TYR A O 1
ATOM 928 N N . MET A 1 115 ? 8.039 -3.005 6.570 1.00 96.19 115 MET A N 1
ATOM 929 C CA . MET A 1 115 ? 7.861 -3.567 7.913 1.00 96.19 115 MET A CA 1
ATOM 930 C C . MET A 1 115 ? 8.808 -2.903 8.912 1.00 96.19 115 MET A C 1
ATOM 932 O O . MET A 1 115 ? 8.349 -2.414 9.940 1.00 96.19 115 MET A O 1
ATOM 936 N N . GLU A 1 116 ? 10.093 -2.792 8.570 1.00 95.56 116 GLU A N 1
ATOM 937 C CA . GLU A 1 116 ? 11.095 -2.080 9.369 1.00 95.56 116 GLU A CA 1
ATOM 938 C C . GLU A 1 116 ? 10.713 -0.606 9.537 1.00 95.56 116 GLU A C 1
ATOM 940 O O . GLU A 1 116 ? 10.803 -0.059 10.635 1.00 95.56 116 GLU A O 1
ATOM 945 N N . TYR A 1 117 ? 10.234 0.046 8.472 1.00 95.88 117 TYR A N 1
ATOM 946 C CA . TYR A 1 117 ? 9.765 1.428 8.549 1.00 95.88 117 TYR A CA 1
ATOM 947 C C . TYR A 1 117 ? 8.581 1.598 9.516 1.00 95.88 117 TYR A C 1
ATOM 949 O O . TYR A 1 117 ? 8.562 2.554 10.289 1.00 95.88 117 TYR A O 1
ATOM 957 N N . ILE A 1 118 ? 7.603 0.688 9.483 1.00 96.56 118 ILE A N 1
ATOM 958 C CA . ILE A 1 118 ? 6.441 0.713 10.382 1.00 96.56 118 ILE A CA 1
ATOM 959 C C . ILE A 1 118 ? 6.879 0.481 11.828 1.00 96.56 118 ILE A C 1
ATOM 961 O O . ILE A 1 118 ? 6.475 1.241 12.705 1.00 96.56 118 ILE A O 1
ATOM 965 N N . GLU A 1 119 ? 7.736 -0.512 12.068 1.00 96.06 119 GLU A N 1
ATOM 966 C CA . GLU A 1 119 ? 8.251 -0.859 13.398 1.00 96.06 119 GLU A CA 1
ATOM 967 C C . GLU A 1 119 ? 8.985 0.317 14.063 1.00 96.06 119 GLU A C 1
ATOM 969 O O . GLU A 1 119 ? 8.803 0.580 15.252 1.00 96.06 119 GLU A O 1
ATOM 974 N N . HIS A 1 120 ? 9.771 1.070 13.291 1.00 95.31 120 HIS A N 1
ATOM 975 C CA . HIS A 1 120 ? 10.570 2.186 13.806 1.00 95.31 120 HIS A CA 1
ATOM 976 C C . HIS A 1 120 ? 9.843 3.540 13.774 1.00 95.31 120 HIS A C 1
ATOM 978 O O . HIS A 1 120 ? 10.402 4.547 14.221 1.00 95.31 120 HIS A O 1
ATOM 984 N N . ASN A 1 121 ? 8.607 3.601 13.270 1.00 95.00 121 ASN A N 1
ATOM 985 C CA . ASN A 1 121 ? 7.820 4.829 13.225 1.00 95.00 121 ASN A CA 1
ATOM 986 C C . ASN A 1 121 ? 6.753 4.841 14.328 1.00 95.00 121 ASN A C 1
ATOM 988 O O . ASN A 1 121 ? 5.664 4.286 14.186 1.00 95.00 121 ASN A O 1
ATOM 992 N N . SER A 1 122 ? 7.028 5.567 15.413 1.00 95.38 122 SER A N 1
ATOM 993 C CA . SER A 1 122 ? 6.125 5.673 16.567 1.00 95.38 122 SER A CA 1
ATOM 994 C C . SER A 1 122 ? 4.750 6.275 16.248 1.00 95.38 122 SER A C 1
ATOM 996 O O . SER A 1 122 ? 3.800 6.026 16.988 1.00 95.38 122 SER A O 1
ATOM 998 N N . GLN A 1 123 ? 4.600 7.021 15.147 1.00 93.50 123 GLN A N 1
ATOM 999 C CA . GLN A 1 123 ? 3.295 7.529 14.706 1.00 93.50 123 GLN A CA 1
ATOM 1000 C C . GLN A 1 123 ? 2.387 6.411 14.177 1.00 93.50 123 GLN A C 1
ATOM 1002 O O . GLN A 1 123 ? 1.165 6.555 14.192 1.00 93.50 123 GLN A O 1
ATOM 1007 N N . LEU A 1 124 ? 2.974 5.296 13.738 1.00 96.19 124 LEU A N 1
ATOM 1008 C CA . LEU A 1 124 ? 2.265 4.142 13.188 1.00 96.19 124 LEU A CA 1
ATOM 1009 C C . LEU A 1 124 ? 2.001 3.047 14.233 1.00 96.19 124 LEU A C 1
ATOM 1011 O O . LEU A 1 124 ? 1.219 2.139 13.974 1.00 96.19 124 LEU A O 1
ATOM 1015 N N . ALA A 1 125 ? 2.574 3.165 15.436 1.00 94.62 125 ALA A N 1
ATOM 1016 C CA . ALA A 1 125 ? 2.496 2.153 16.494 1.00 94.62 125 ALA A CA 1
ATOM 1017 C C . ALA A 1 125 ? 1.073 1.857 16.998 1.00 94.62 125 ALA A C 1
ATOM 1019 O O . ALA A 1 125 ? 0.833 0.809 17.587 1.00 94.62 125 ALA A O 1
ATOM 1020 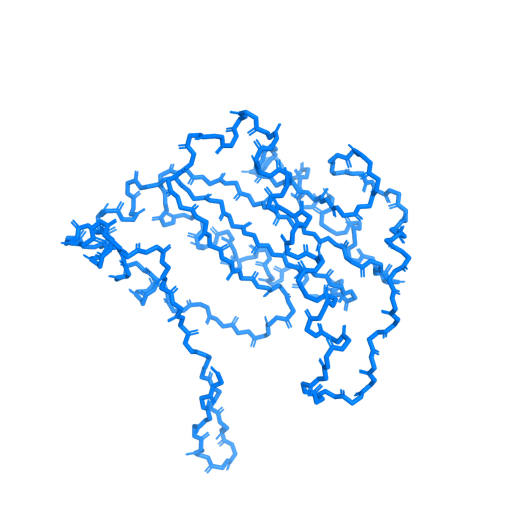N N . ASN A 1 126 ? 0.132 2.781 16.787 1.00 94.81 126 ASN A N 1
ATOM 1021 C CA . ASN A 1 126 ? -1.250 2.624 17.228 1.00 94.81 126 ASN A CA 1
ATOM 1022 C C . ASN A 1 126 ? -2.179 2.099 16.123 1.00 94.81 126 ASN A C 1
ATOM 1024 O O . ASN A 1 126 ? -3.384 2.116 16.310 1.00 94.81 126 ASN A O 1
ATOM 1028 N N . PHE A 1 127 ? -1.689 1.694 14.956 1.00 97.88 127 PHE A N 1
ATOM 1029 C CA . PHE A 1 127 ? -2.565 1.123 13.933 1.00 97.88 127 PHE A CA 1
ATOM 1030 C C . PHE A 1 127 ? -2.950 -0.320 14.270 1.00 97.88 127 PHE A C 1
ATOM 1032 O O . PHE A 1 127 ? -2.150 -1.064 14.828 1.00 97.88 127 PHE A O 1
ATOM 1039 N N . ASP A 1 128 ? -4.178 -0.706 13.929 1.00 96.94 128 ASP A N 1
ATOM 1040 C CA . ASP A 1 128 ? -4.758 -1.985 14.350 1.00 96.94 128 ASP A CA 1
ATOM 1041 C C . ASP A 1 128 ? -4.419 -3.112 13.360 1.00 96.94 128 ASP A C 1
ATOM 1043 O O . ASP A 1 128 ? -4.198 -4.251 13.766 1.00 96.94 128 ASP A O 1
ATOM 1047 N N . TYR A 1 129 ? -4.342 -2.797 12.059 1.00 97.31 129 TYR A N 1
ATOM 1048 C CA . TYR A 1 129 ? -4.090 -3.780 11.000 1.00 97.31 129 TYR A CA 1
ATOM 1049 C C . TYR A 1 129 ? -3.162 -3.268 9.902 1.00 97.31 129 TYR A C 1
ATOM 1051 O O . TYR A 1 129 ? -3.129 -2.077 9.583 1.00 97.31 129 TYR A O 1
ATOM 1059 N N . VAL A 1 130 ? -2.482 -4.210 9.245 1.00 97.25 130 VAL A N 1
ATOM 1060 C CA . VAL A 1 130 ? -1.752 -3.986 7.994 1.00 97.25 130 VAL A CA 1
ATOM 1061 C C . VAL A 1 130 ? -2.489 -4.672 6.845 1.00 97.25 130 VAL A C 1
ATOM 1063 O O . VAL A 1 130 ? -2.819 -5.854 6.917 1.00 97.25 130 VAL A O 1
ATOM 1066 N N . ILE A 1 131 ? -2.714 -3.938 5.758 1.00 96.56 131 ILE A N 1
ATOM 1067 C CA . ILE A 1 131 ? -3.246 -4.452 4.496 1.00 96.56 131 ILE A CA 1
ATOM 1068 C C . ILE A 1 131 ? -2.103 -4.464 3.486 1.00 96.56 131 ILE A C 1
ATOM 1070 O O . ILE A 1 131 ? -1.600 -3.411 3.108 1.00 96.56 131 ILE A O 1
ATOM 1074 N N . VAL A 1 132 ? -1.702 -5.646 3.021 1.00 95.19 132 VAL A N 1
ATOM 1075 C CA . VAL A 1 132 ? -0.666 -5.785 1.987 1.00 95.19 132 VAL A CA 1
ATOM 1076 C C . VAL A 1 132 ? -1.333 -5.901 0.619 1.00 95.19 132 VAL A C 1
ATOM 1078 O O . VAL A 1 132 ? -1.981 -6.906 0.324 1.00 95.19 132 VAL A O 1
ATOM 1081 N N . GLN A 1 133 ? -1.173 -4.882 -0.225 1.00 92.62 133 GLN A N 1
ATOM 1082 C CA . GLN A 1 133 ? -1.696 -4.869 -1.591 1.00 92.62 133 GLN A CA 1
ATOM 1083 C C . GLN A 1 133 ? -0.685 -4.227 -2.549 1.00 92.62 133 GLN A C 1
ATOM 1085 O O . GLN A 1 133 ? -0.546 -3.008 -2.601 1.00 92.62 133 GLN A O 1
ATOM 1090 N N . ASP A 1 134 ? -0.020 -5.052 -3.360 1.00 90.50 134 ASP A N 1
ATOM 1091 C CA . ASP A 1 134 ? 0.937 -4.575 -4.362 1.00 90.50 134 ASP A CA 1
ATOM 1092 C C . ASP A 1 134 ? 0.232 -3.755 -5.466 1.00 90.50 134 ASP A C 1
ATOM 1094 O O . ASP A 1 134 ? -0.846 -4.105 -5.963 1.00 90.50 134 ASP A O 1
ATOM 1098 N N . PHE A 1 135 ? 0.840 -2.633 -5.860 1.00 91.94 135 PHE A N 1
ATOM 1099 C CA . PHE A 1 135 ? 0.254 -1.645 -6.781 1.00 91.94 135 PHE A CA 1
ATOM 1100 C C . PHE A 1 135 ? 0.561 -1.926 -8.257 1.00 91.94 135 PHE A C 1
ATOM 1102 O O . PHE A 1 135 ? 0.256 -1.124 -9.140 1.00 91.94 135 PHE A O 1
ATOM 1109 N N . ASP A 1 136 ? 1.131 -3.084 -8.569 1.00 81.19 136 ASP A N 1
ATOM 1110 C CA . ASP A 1 136 ? 1.330 -3.542 -9.941 1.00 81.19 136 ASP A CA 1
ATOM 1111 C C . ASP A 1 136 ? 0.137 -4.344 -10.497 1.00 81.19 136 ASP A C 1
ATOM 1113 O O . ASP A 1 136 ? 0.132 -4.687 -11.686 1.00 81.19 136 ASP A O 1
ATOM 1117 N N . LEU A 1 137 ? -0.898 -4.577 -9.678 1.00 76.12 137 LEU A N 1
ATOM 1118 C CA . LEU A 1 137 ? -2.098 -5.320 -10.047 1.00 76.12 137 LEU A CA 1
ATOM 1119 C C . LEU A 1 137 ? -3.124 -4.455 -10.797 1.00 76.12 137 LEU A C 1
ATOM 1121 O O . LEU A 1 137 ? -3.626 -3.434 -10.315 1.00 76.12 137 LEU A O 1
ATOM 1125 N N . ARG A 1 138 ? -3.536 -4.922 -11.980 1.00 75.94 138 ARG A N 1
ATOM 1126 C CA . ARG A 1 138 ? -4.683 -4.386 -12.736 1.00 75.94 138 ARG A CA 1
ATOM 1127 C C . ARG A 1 138 ? -5.987 -5.050 -12.310 1.00 75.94 138 ARG A C 1
ATOM 1129 O O . ARG A 1 138 ? -6.626 -5.726 -13.105 1.00 75.94 138 ARG A O 1
ATOM 1136 N N . THR A 1 139 ? -6.352 -4.878 -11.045 1.00 75.75 139 THR A N 1
ATOM 1137 C CA . THR A 1 139 ? -7.540 -5.507 -10.455 1.00 75.75 139 THR A CA 1
ATOM 1138 C C . THR A 1 139 ? -8.390 -4.507 -9.676 1.00 75.75 139 THR A C 1
ATOM 1140 O O . THR A 1 139 ? -7.952 -3.383 -9.427 1.00 75.75 139 THR A O 1
ATOM 1143 N N . TYR A 1 140 ? -9.583 -4.943 -9.283 1.00 82.81 140 TYR A N 1
ATOM 1144 C CA . TYR A 1 140 ? -10.442 -4.293 -8.301 1.00 82.81 140 TYR A CA 1
ATOM 1145 C C . TYR A 1 140 ? -10.403 -5.089 -6.997 1.00 82.81 140 TYR A C 1
ATOM 1147 O O . TYR A 1 140 ? -10.408 -6.319 -7.013 1.00 82.81 140 TYR A O 1
ATOM 1155 N N . THR A 1 141 ? -10.380 -4.390 -5.867 1.00 87.62 141 THR A N 1
ATOM 1156 C CA . THR A 1 141 ? -10.485 -5.031 -4.553 1.00 87.62 141 THR A CA 1
ATOM 1157 C C . THR A 1 141 ? -11.962 -5.191 -4.231 1.00 87.62 141 THR A C 1
ATOM 1159 O O . THR A 1 141 ? -12.698 -4.206 -4.214 1.00 87.62 141 THR A O 1
ATOM 1162 N N . TYR A 1 142 ? -12.411 -6.420 -3.978 1.00 90.06 142 TYR A N 1
ATOM 1163 C CA . TYR A 1 142 ? -13.786 -6.662 -3.554 1.00 90.06 142 TYR A CA 1
ATOM 1164 C C . TYR A 1 142 ? -13.960 -6.209 -2.099 1.00 90.06 142 TYR A C 1
ATOM 1166 O O . TYR A 1 142 ? -13.616 -6.929 -1.161 1.00 90.06 142 TYR A O 1
ATOM 1174 N N . THR A 1 143 ? -14.447 -4.982 -1.914 1.00 91.12 143 THR A N 1
ATOM 1175 C CA . THR A 1 143 ? -14.494 -4.287 -0.617 1.00 91.12 143 THR A CA 1
ATOM 1176 C C . THR A 1 143 ? -1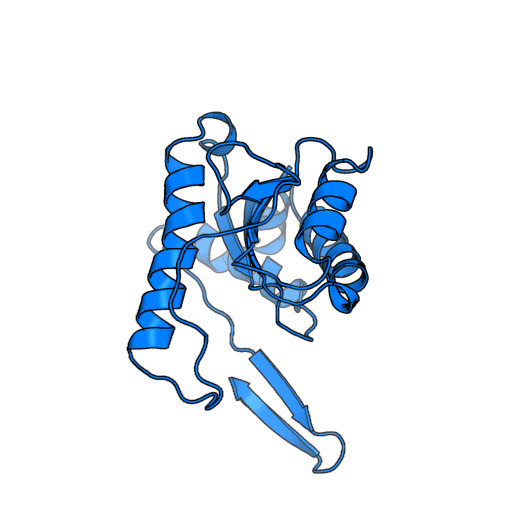5.385 -4.984 0.405 1.00 91.12 143 THR A C 1
ATOM 1178 O O . THR A 1 143 ? -15.055 -5.010 1.586 1.00 91.12 143 THR A O 1
ATOM 1181 N N . ASP A 1 144 ? -16.468 -5.621 -0.037 1.00 90.25 144 ASP A N 1
ATOM 1182 C CA . ASP A 1 144 ? -17.317 -6.442 0.829 1.00 90.25 144 ASP A CA 1
ATOM 1183 C C . ASP A 1 144 ? -16.565 -7.660 1.376 1.00 90.25 144 ASP A C 1
ATOM 1185 O O . ASP A 1 144 ? -16.688 -7.980 2.558 1.00 90.25 144 ASP A O 1
ATOM 1189 N N . GLY A 1 145 ? -15.745 -8.299 0.535 1.00 90.12 145 GLY A N 1
ATOM 1190 C CA . GLY A 1 145 ? -14.854 -9.381 0.947 1.00 90.12 145 GLY A CA 1
ATOM 1191 C C . GLY A 1 145 ? -13.816 -8.893 1.952 1.00 90.12 145 GLY A C 1
ATOM 1192 O O . GLY A 1 145 ? -13.689 -9.486 3.020 1.00 90.12 145 GLY A O 1
ATOM 1193 N N . LEU A 1 146 ? -13.156 -7.766 1.662 1.00 92.50 146 LEU A N 1
ATOM 1194 C CA . LEU A 1 146 ? -12.203 -7.131 2.578 1.00 92.50 146 LEU A CA 1
ATOM 1195 C C . LEU A 1 146 ? -12.842 -6.834 3.940 1.00 92.50 146 LEU A C 1
ATOM 1197 O O . LEU A 1 146 ? -12.310 -7.240 4.959 1.00 92.50 146 LEU A O 1
ATOM 1201 N N . LEU A 1 147 ? -14.008 -6.189 3.979 1.00 93.25 147 LEU A N 1
ATOM 1202 C CA . LEU A 1 147 ? -14.673 -5.851 5.240 1.00 93.25 147 LEU A CA 1
ATOM 1203 C C . LEU A 1 147 ? -15.220 -7.073 5.989 1.00 93.25 147 LEU A C 1
ATOM 1205 O O . LEU A 1 147 ? -15.417 -7.021 7.204 1.00 93.25 147 LEU A O 1
ATOM 1209 N N . SER A 1 148 ? -15.487 -8.175 5.287 1.00 91.25 148 SER A N 1
ATOM 1210 C CA . SER A 1 148 ? -15.924 -9.415 5.928 1.00 91.25 148 SER A CA 1
ATOM 1211 C C . SER A 1 148 ? -14.813 -10.086 6.739 1.00 91.25 148 SER A C 1
ATOM 1213 O O . SER A 1 148 ? -15.131 -10.751 7.726 1.00 91.25 148 SER A O 1
ATOM 1215 N N . THR A 1 149 ? -13.531 -9.854 6.412 1.00 93.88 149 THR A N 1
ATOM 1216 C CA . THR A 1 149 ? -12.400 -10.454 7.146 1.00 93.88 149 THR A CA 1
ATOM 1217 C C . THR A 1 149 ? -12.360 -10.012 8.607 1.00 93.88 149 THR A C 1
ATOM 1219 O O . THR A 1 149 ? -11.959 -10.790 9.468 1.00 93.88 149 THR A O 1
ATOM 1222 N N . GLY A 1 150 ? -12.901 -8.828 8.914 1.00 93.88 150 GLY A N 1
ATOM 1223 C CA . GLY A 1 150 ? -13.066 -8.338 10.279 1.00 93.88 150 GLY A CA 1
ATOM 1224 C C . GLY A 1 150 ? -13.848 -9.282 11.185 1.00 93.88 150 GLY A C 1
ATOM 1225 O O . GLY A 1 150 ? -13.634 -9.273 12.386 1.00 93.88 150 GLY A O 1
ATOM 1226 N N . PHE A 1 151 ? -14.731 -10.124 10.634 1.00 94.44 151 PHE A N 1
ATOM 1227 C CA . PHE A 1 151 ? -15.447 -11.122 11.429 1.00 94.44 151 PHE A CA 1
ATOM 1228 C C . PHE A 1 151 ? -14.482 -12.150 12.022 1.00 94.44 151 PHE A C 1
ATOM 1230 O O . PHE A 1 151 ? -14.639 -12.532 13.173 1.00 94.44 151 PHE A O 1
ATOM 1237 N N . HIS A 1 152 ? -13.485 -12.585 11.255 1.00 94.31 152 HIS A N 1
ATOM 1238 C CA . HIS A 1 152 ? -12.520 -13.575 11.718 1.00 94.31 152 HIS A CA 1
ATOM 1239 C C . HIS A 1 152 ? -11.609 -12.997 12.802 1.00 94.31 152 HIS A C 1
ATOM 1241 O O . HIS A 1 152 ? -11.462 -13.628 13.839 1.00 94.31 152 HIS A O 1
ATOM 1247 N N . PHE A 1 153 ? -11.096 -11.777 12.615 1.00 94.38 153 PHE A N 1
ATOM 1248 C CA . PHE A 1 153 ? -10.275 -11.111 13.632 1.00 94.38 153 PHE A CA 1
ATOM 1249 C C . PHE A 1 153 ? -11.043 -10.812 14.930 1.00 94.38 153 PHE A C 1
ATOM 1251 O O . PHE A 1 153 ? -10.483 -10.940 16.012 1.00 94.38 153 PHE A O 1
ATOM 1258 N N . ASP A 1 154 ? -12.323 -10.441 14.835 1.00 93.44 154 ASP A N 1
ATOM 1259 C CA . ASP A 1 154 ? -13.178 -10.158 15.998 1.00 93.44 154 ASP A CA 1
ATOM 1260 C C . ASP A 1 154 ? -13.537 -11.433 16.789 1.00 93.44 154 ASP A C 1
ATOM 1262 O O . ASP A 1 154 ? -13.687 -11.398 18.007 1.00 93.44 154 ASP A O 1
ATOM 1266 N N . ASN A 1 155 ? -13.661 -12.582 16.110 1.00 94.88 155 ASN A N 1
ATOM 1267 C CA . ASN A 1 155 ? -14.069 -13.841 16.749 1.00 94.88 155 ASN A CA 1
ATOM 1268 C C . ASN A 1 155 ? -12.903 -14.738 17.173 1.00 94.88 155 ASN A C 1
ATOM 1270 O O . ASN A 1 155 ? -13.095 -15.592 18.039 1.00 94.88 155 ASN A O 1
ATOM 1274 N N . ASP A 1 156 ? -11.726 -14.581 16.572 1.00 94.81 156 ASP A N 1
ATOM 1275 C CA . ASP A 1 156 ? -10.562 -15.406 16.869 1.00 94.81 156 ASP A CA 1
ATOM 1276 C C . ASP A 1 156 ? -9.287 -14.548 16.954 1.00 94.81 156 ASP A C 1
ATOM 1278 O O . ASP A 1 156 ? -8.676 -14.234 15.929 1.00 94.81 156 ASP A O 1
ATOM 1282 N N . PRO A 1 157 ? -8.844 -14.190 18.175 1.00 90.12 157 PRO A N 1
ATOM 1283 C CA . PRO A 1 157 ? -7.639 -13.391 18.369 1.00 90.12 157 PRO A CA 1
ATOM 1284 C C . PRO A 1 157 ? -6.346 -14.152 18.032 1.00 90.12 157 PRO A C 1
ATOM 1286 O O . PRO A 1 157 ? -5.274 -13.560 18.107 1.00 90.12 157 PRO A O 1
ATOM 1289 N N . THR A 1 158 ? -6.415 -15.447 17.698 1.00 96.06 158 THR A N 1
ATOM 1290 C CA . THR A 1 158 ? -5.250 -16.236 17.262 1.00 96.06 158 THR A CA 1
ATOM 1291 C C . THR A 1 158 ? -4.997 -16.152 15.756 1.00 96.06 158 THR A C 1
ATOM 1293 O O . THR A 1 158 ? -3.991 -16.663 15.269 1.00 96.06 158 THR A O 1
ATOM 1296 N N . VAL A 1 159 ? -5.892 -15.508 15.000 1.00 95.38 159 VAL A N 1
ATOM 1297 C CA . VAL A 1 159 ? -5.714 -15.293 13.562 1.00 95.38 159 VAL A CA 1
ATOM 1298 C C . VAL A 1 159 ? -4.797 -14.094 13.331 1.00 95.38 159 VAL A C 1
ATOM 1300 O O . VAL A 1 159 ? -5.221 -12.947 13.442 1.00 95.38 159 VAL A O 1
ATOM 1303 N N . ASP A 1 160 ? -3.553 -14.363 12.933 1.00 94.38 160 ASP A N 1
ATOM 1304 C CA . ASP A 1 160 ? -2.567 -13.313 12.634 1.00 94.38 160 ASP A CA 1
ATOM 1305 C C . ASP A 1 160 ? -2.742 -12.692 11.238 1.00 94.38 160 ASP A C 1
ATOM 1307 O O . ASP A 1 160 ? -2.380 -11.540 11.002 1.00 94.38 160 ASP A O 1
ATOM 1311 N N . ALA A 1 161 ? -3.270 -13.457 10.275 1.00 95.38 161 ALA A N 1
ATOM 1312 C CA . ALA A 1 161 ? -3.378 -13.017 8.888 1.00 95.38 161 ALA A CA 1
ATOM 1313 C C . ALA A 1 161 ? -4.509 -13.715 8.129 1.00 95.38 161 ALA A C 1
ATOM 1315 O O . ALA A 1 161 ? -4.801 -14.893 8.333 1.00 95.38 161 ALA A O 1
ATOM 1316 N N . ILE A 1 162 ? -5.097 -12.984 7.181 1.00 94.94 162 ILE A N 1
ATOM 1317 C CA . ILE A 1 162 ? -6.093 -13.494 6.238 1.00 94.94 162 ILE A CA 1
ATOM 1318 C C . ILE A 1 162 ? -5.666 -13.081 4.835 1.00 94.94 162 ILE A C 1
ATOM 1320 O O . ILE A 1 162 ? -5.493 -11.897 4.550 1.00 94.94 162 ILE A O 1
ATOM 1324 N N . CYS A 1 163 ? -5.522 -14.065 3.952 1.00 92.00 163 CYS A N 1
ATOM 1325 C CA . CYS A 1 163 ? -5.154 -13.858 2.557 1.00 92.00 163 CYS A CA 1
ATOM 1326 C C . CYS A 1 163 ? -6.368 -14.087 1.652 1.00 92.00 163 CYS A C 1
ATOM 1328 O O . CYS A 1 163 ? -7.188 -14.968 1.910 1.00 92.00 163 CYS A O 1
ATOM 1330 N N . ALA A 1 164 ? -6.463 -13.317 0.570 1.00 86.44 164 ALA A N 1
ATOM 1331 C CA . ALA A 1 164 ? -7.484 -13.490 -0.457 1.00 86.44 164 ALA A CA 1
ATOM 1332 C C . ALA A 1 164 ? -6.836 -13.877 -1.789 1.00 86.44 164 ALA A C 1
ATOM 1334 O O . ALA A 1 164 ? -5.786 -13.347 -2.150 1.00 86.44 164 ALA A O 1
ATOM 1335 N N . ASN A 1 165 ? -7.497 -14.769 -2.527 1.00 84.19 165 ASN A N 1
ATOM 1336 C CA . ASN A 1 165 ? -7.074 -15.152 -3.870 1.00 84.19 165 ASN A CA 1
ATOM 1337 C C . ASN A 1 165 ? -7.530 -14.110 -4.898 1.00 84.19 165 ASN A C 1
ATOM 1339 O O . ASN A 1 165 ? -8.608 -13.516 -4.779 1.00 84.19 165 ASN A O 1
ATOM 1343 N N . GLY A 1 166 ? -6.730 -13.928 -5.944 1.00 82.50 166 GLY A N 1
ATOM 1344 C CA . GLY A 1 166 ? -7.123 -13.164 -7.120 1.00 82.50 166 GLY A CA 1
ATOM 1345 C C . GLY A 1 166 ? -8.055 -13.981 -8.014 1.00 82.50 166 GLY A C 1
ATOM 1346 O O . GLY A 1 166 ? -7.954 -15.203 -8.087 1.00 82.50 166 GLY A O 1
ATOM 1347 N N . MET A 1 167 ? -8.949 -13.310 -8.739 1.00 82.75 167 MET A N 1
ATOM 1348 C CA . MET A 1 167 ? -9.796 -13.943 -9.751 1.00 82.75 167 MET A CA 1
ATOM 1349 C C . MET A 1 167 ? -9.698 -13.164 -11.062 1.00 82.75 167 MET A C 1
ATOM 1351 O O . MET A 1 167 ? -9.902 -11.952 -11.088 1.00 82.75 167 MET A O 1
ATOM 1355 N N . ASN A 1 168 ? -9.398 -13.863 -12.154 1.00 81.94 168 ASN A N 1
ATOM 1356 C CA . ASN A 1 168 ? -9.435 -13.323 -13.508 1.00 81.94 168 ASN A CA 1
ATOM 1357 C C . ASN A 1 168 ? -10.517 -14.051 -14.302 1.00 81.94 168 ASN A C 1
ATOM 1359 O O . ASN A 1 168 ? -10.526 -15.283 -14.353 1.00 81.94 168 ASN A O 1
ATOM 1363 N N . TYR A 1 169 ? -11.410 -13.285 -14.919 1.00 79.12 169 TYR A N 1
ATOM 1364 C CA . TYR A 1 169 ? -12.420 -13.808 -15.821 1.00 79.12 169 TYR A CA 1
ATOM 1365 C C . TYR A 1 169 ? -12.017 -13.522 -17.266 1.00 79.12 169 TYR A C 1
ATOM 1367 O O . TYR A 1 169 ? -11.982 -12.367 -17.699 1.00 79.12 169 TYR A O 1
ATOM 1375 N N . ASP A 1 170 ? -11.722 -14.582 -18.014 1.00 78.94 170 ASP A N 1
ATOM 1376 C CA . ASP A 1 170 ? -11.448 -14.489 -19.441 1.00 78.94 170 ASP A CA 1
ATOM 1377 C C . ASP A 1 170 ? -12.773 -14.390 -20.206 1.00 78.94 170 ASP A C 1
ATOM 1379 O O . ASP A 1 170 ? -13.485 -15.381 -20.387 1.00 78.94 170 ASP A O 1
ATOM 1383 N N . LEU A 1 171 ? -13.102 -13.175 -20.650 1.00 76.50 171 LEU A N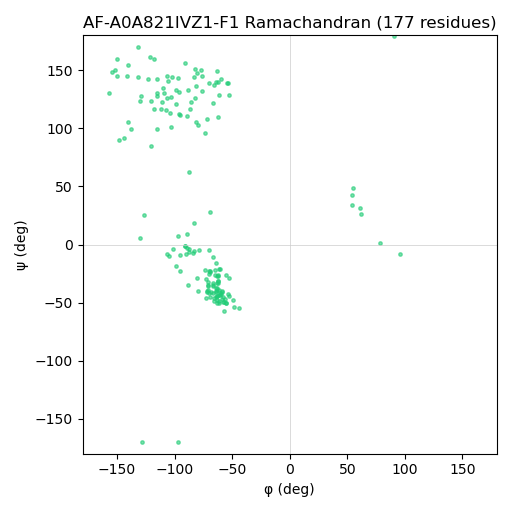 1
ATOM 1384 C CA . LEU A 1 171 ? -14.324 -12.888 -21.404 1.00 76.50 171 LEU A CA 1
ATOM 1385 C C . LEU A 1 171 ? -14.388 -13.626 -22.751 1.00 76.50 171 LEU A C 1
ATOM 1387 O O . LEU A 1 171 ? -15.489 -13.864 -23.241 1.00 76.50 171 LEU A O 1
ATOM 1391 N N . PHE A 1 172 ? -13.245 -13.981 -23.349 1.00 78.12 172 PHE A N 1
ATOM 1392 C CA . PHE A 1 172 ? -13.205 -14.657 -24.648 1.00 78.12 172 PHE A CA 1
ATOM 1393 C C . PHE A 1 172 ? -13.491 -16.152 -24.528 1.00 78.12 172 PHE A C 1
ATOM 1395 O O . PHE A 1 172 ? -14.197 -16.704 -25.370 1.00 78.12 172 PHE A O 1
ATOM 1402 N N . PHE A 1 173 ? -12.968 -16.805 -23.490 1.00 79.88 173 PHE A N 1
ATOM 1403 C CA . PHE A 1 173 ? -13.140 -18.250 -23.294 1.00 79.88 173 PHE A CA 1
ATOM 1404 C C . PHE A 1 173 ? -14.207 -18.614 -22.253 1.00 79.88 173 PHE A C 1
ATOM 1406 O O . PHE A 1 173 ? -14.471 -19.797 -22.046 1.00 79.88 173 PHE A O 1
ATOM 1413 N N . GLY A 1 174 ? -14.814 -17.626 -21.587 1.00 81.88 174 GLY A N 1
ATOM 1414 C CA . GLY A 1 174 ? -15.784 -17.851 -20.510 1.00 81.88 174 GLY A CA 1
ATOM 1415 C C . GLY A 1 174 ? -15.182 -18.598 -19.318 1.00 81.88 174 GLY A C 1
ATOM 1416 O O . GLY A 1 174 ? -15.888 -19.325 -18.622 1.00 81.88 174 GLY A O 1
ATOM 1417 N N . SER A 1 175 ? -13.866 -18.478 -19.113 1.00 82.62 175 SER A N 1
ATOM 1418 C CA . SER A 1 175 ? -13.131 -19.252 -18.112 1.00 82.62 175 SER A CA 1
ATOM 1419 C C . SER A 1 175 ? -12.660 -18.375 -16.960 1.00 82.62 175 SER A C 1
ATOM 1421 O O . SER A 1 175 ? -12.061 -17.321 -17.182 1.00 82.62 175 SER A O 1
ATOM 1423 N N . THR A 1 176 ? -12.854 -18.853 -15.735 1.00 80.62 176 THR A N 1
ATOM 1424 C CA . THR A 1 176 ? -12.345 -18.211 -14.520 1.00 80.62 176 THR A CA 1
ATOM 1425 C C . THR A 1 176 ? -11.022 -18.847 -14.108 1.00 80.62 176 THR A C 1
ATOM 1427 O O . THR A 1 176 ? -10.922 -20.070 -14.004 1.00 80.62 176 THR A O 1
ATOM 1430 N N . LYS A 1 177 ? -10.007 -18.025 -13.836 1.00 77.75 177 LYS A N 1
ATOM 1431 C CA . LYS A 1 177 ? -8.739 -18.447 -13.229 1.00 77.75 177 LYS A CA 1
ATOM 1432 C C . LYS A 1 177 ? -8.583 -17.798 -11.862 1.00 77.75 177 LYS A C 1
ATOM 1434 O O . LYS A 1 177 ? -8.733 -16.584 -11.742 1.00 77.75 177 LYS A O 1
ATOM 1439 N N . TYR A 1 178 ? -8.259 -18.609 -10.862 1.00 74.75 178 TYR A N 1
ATOM 1440 C CA . TYR A 1 178 ? -7.888 -18.150 -9.528 1.00 74.75 178 TYR A CA 1
ATOM 1441 C C . TYR A 1 178 ? -6.362 -18.109 -9.411 1.00 74.75 178 TYR A C 1
ATOM 1443 O O . TYR A 1 178 ? -5.687 -18.957 -9.999 1.00 74.75 178 TYR A O 1
ATOM 1451 N N . PHE A 1 179 ? -5.844 -17.118 -8.693 1.00 63.69 179 PHE A N 1
ATOM 1452 C CA . PHE A 1 179 ? -4.416 -16.891 -8.459 1.00 63.69 179 PHE A CA 1
ATOM 1453 C C . PHE A 1 179 ? -4.145 -16.733 -6.972 1.00 63.69 179 PHE A C 1
ATOM 1455 O O . PHE A 1 179 ? -5.012 -16.130 -6.295 1.00 63.69 179 PHE A O 1
#

Secondary structure (DSSP, 8-state):
-HHHHHHT-EEEEEEEE-S-GGGHHHHHHHHHHHHTTSSEEEEEEEE---SSTHHHHHHHHHTSTTTTTSEEEESSSSSTT--SPP---PPPPPSS-S--HHHHHHHHHHHHHHHHHHHH-TTTTT--EEEE--TT------HHHHHHTHHHHHH-TT--------EEEETTTTEEEE-